Protein AF-A0A4S2M8K9-F1 (afdb_monomer_lite)

Foldseek 3Di:
DPVQPPPNVVVQQVLQQVLQQVLQVLQCVQPQKHWFDRDRGFKTKIAGPQAQVVLLQLQCPDDDVHVNDHWDFAVLPTITMDGRGSVCSPPPNSVSVSVSSNVSSVVCNVPRPHRCPDPVNDDDDPDDPDPRPPVPVVVPDDPVVVVVVPPDPVLQCVQPQKDWPDRPPAQKTKIDGPQAQQVLLQLQCPDPDRHVNDHWDFDVVPTITMHRHDVSCVPPCNVVSVSVRSNVSSVVCNVPRPHSDDDD

Secondary structure (DSSP, 8-state):
--SSHHHHHHHHHHHHHHHHHHHHHHHTTSTTEEE-S---SSEEEEEESSS-HHHHHHHHH-SSS------EEETTTTEEEEE--GGGGSTTHHHHHHHHHHHHHHHHHH-TT-S--STT-S-------S-TTSGGGGGGS-HHHHHHHT----GGGGSTTEEE-S---SSEEEEEESSS-HHHHHHHHH-TTTS-----EEEETTEEEEEE--GGG-STTHHHHHHHHHHHHHHHHHH-TTTT----

InterPro domains:
  IPR015422 Pyridoxal phosphate-dependent transferase, small domain [G3DSA:3.90.1150.10] (1-109)
  IPR015422 Pyridoxal phosphate-dependent transferase, small domain [G3DSA:3.90.1150.10] (138-238)
  IPR015424 Pyridoxal phosphate-dependent transferase [SSF53383] (1-111)
  IPR015424 Pyridoxal phosphate-dependent transferase [SSF53383] (154-240)
  IPR050477 Group II Amino Acid Decarboxylases [PTHR42735] (1-110)

Radius of gyration: 19.38 Å; chains: 1; bounding box: 54×54×50 Å

Structure (mmCIF, N/CA/C/O backbone):
data_AF-A0A4S2M8K9-F1
#
_entry.id   AF-A0A4S2M8K9-F1
#
loop_
_atom_site.group_PDB
_atom_site.id
_atom_site.type_symbol
_atom_site.label_atom_id
_atom_site.label_alt_id
_atom_site.label_comp_id
_atom_site.label_asym_id
_atom_site.label_entity_id
_atom_site.label_seq_id
_atom_site.pdbx_PDB_ins_code
_atom_site.Cartn_x
_atom_site.Cartn_y
_atom_site.Cartn_z
_atom_site.occupancy
_atom_site.B_iso_or_equiv
_atom_site.auth_seq_id
_atom_site.auth_comp_id
_atom_site.auth_asym_id
_atom_site.auth_atom_id
_atom_site.pdbx_PDB_model_num
ATOM 1 N N . MET A 1 1 ? 32.618 1.197 6.017 1.00 41.31 1 MET A N 1
ATOM 2 C CA . MET A 1 1 ? 32.047 1.264 7.380 1.00 41.31 1 MET A CA 1
ATOM 3 C C . MET A 1 1 ? 30.638 0.682 7.329 1.00 41.31 1 MET A C 1
ATOM 5 O O . MET A 1 1 ? 29.802 1.244 6.639 1.00 41.31 1 MET A O 1
ATOM 9 N N . MET A 1 2 ? 30.377 -0.469 7.959 1.00 49.12 2 MET A N 1
ATOM 10 C CA . MET A 1 2 ? 29.017 -1.028 8.056 1.00 49.12 2 MET A CA 1
ATOM 11 C C . MET A 1 2 ? 28.280 -0.282 9.178 1.00 49.12 2 MET A C 1
ATOM 13 O O . MET A 1 2 ? 28.381 -0.683 10.330 1.00 49.12 2 MET A O 1
ATOM 17 N N . TYR A 1 3 ? 27.609 0.828 8.855 1.00 63.06 3 TYR A N 1
ATOM 18 C CA . TYR A 1 3 ? 27.002 1.750 9.833 1.00 63.06 3 TYR A CA 1
ATOM 19 C C . TYR A 1 3 ? 26.040 1.064 10.827 1.00 63.06 3 TYR A C 1
ATOM 21 O O . TYR A 1 3 ? 26.044 1.401 12.004 1.00 63.06 3 TYR A O 1
ATOM 29 N N . PHE A 1 4 ? 25.273 0.058 10.388 1.00 68.56 4 PHE A N 1
ATOM 30 C CA . PHE A 1 4 ? 24.295 -0.636 11.242 1.00 68.56 4 PHE A CA 1
ATOM 31 C C . PHE A 1 4 ? 24.794 -1.955 11.859 1.00 68.56 4 PHE A C 1
ATOM 33 O O . PHE A 1 4 ? 24.447 -2.287 12.993 1.00 68.56 4 PHE A O 1
ATOM 40 N N . GLY A 1 5 ? 25.577 -2.744 11.114 1.00 80.06 5 GLY A N 1
ATOM 41 C CA . GLY A 1 5 ? 25.918 -4.120 11.497 1.00 80.06 5 GLY A CA 1
ATOM 42 C C . GLY A 1 5 ? 24.688 -5.029 11.695 1.00 80.06 5 GLY A C 1
ATOM 43 O O . GLY A 1 5 ? 23.540 -4.626 11.515 1.00 80.06 5 GLY A O 1
ATOM 44 N N . ARG A 1 6 ? 24.911 -6.294 12.079 1.00 80.31 6 ARG A N 1
ATOM 45 C CA . ARG A 1 6 ? 23.823 -7.273 12.299 1.00 80.31 6 ARG A CA 1
ATOM 46 C C . ARG A 1 6 ? 22.832 -6.821 13.376 1.00 80.31 6 ARG A C 1
ATOM 48 O O . ARG A 1 6 ? 21.627 -7.022 13.226 1.00 80.31 6 ARG A O 1
ATOM 55 N N . GLN A 1 7 ? 23.342 -6.225 14.453 1.00 80.50 7 GLN A N 1
ATOM 56 C CA . GLN A 1 7 ? 22.522 -5.776 15.575 1.00 80.50 7 GLN A CA 1
ATOM 57 C C . GLN A 1 7 ? 21.567 -4.653 15.151 1.00 80.50 7 GLN A C 1
ATOM 59 O O . GLN A 1 7 ? 20.367 -4.774 15.381 1.00 80.50 7 GLN A O 1
ATOM 64 N N . GLY A 1 8 ? 22.057 -3.636 14.429 1.00 75.31 8 GLY A N 1
ATOM 65 C CA . GLY A 1 8 ? 21.222 -2.534 13.946 1.00 75.31 8 GLY A CA 1
ATOM 66 C C . GLY A 1 8 ? 20.084 -2.997 13.032 1.00 75.31 8 GLY A C 1
ATOM 67 O O . GLY A 1 8 ? 18.943 -2.576 13.219 1.00 75.31 8 GLY A O 1
ATOM 68 N N . TYR A 1 9 ? 20.353 -3.930 12.111 1.00 78.19 9 TYR A N 1
ATOM 69 C CA . TYR A 1 9 ? 19.300 -4.521 11.274 1.00 78.19 9 TYR A CA 1
ATOM 70 C C . TYR A 1 9 ? 18.284 -5.333 12.083 1.00 78.19 9 TYR A C 1
ATOM 72 O O . TYR A 1 9 ? 17.083 -5.253 11.825 1.00 78.19 9 TYR A O 1
ATOM 80 N N . THR A 1 10 ? 18.746 -6.090 13.082 1.00 83.12 10 THR A N 1
ATOM 81 C CA . THR A 1 10 ? 17.865 -6.888 13.951 1.00 83.12 10 THR A CA 1
ATOM 82 C C . THR A 1 10 ? 16.944 -5.987 14.775 1.00 83.12 10 THR A C 1
ATOM 84 O O . THR A 1 10 ? 15.749 -6.257 14.890 1.00 83.12 10 THR A O 1
ATOM 87 N N . ASP A 1 11 ? 17.474 -4.888 15.312 1.00 85.81 11 ASP A N 1
ATOM 88 C CA . ASP A 1 11 ? 16.703 -3.951 16.126 1.00 85.81 11 ASP A CA 1
ATOM 89 C C . ASP A 1 11 ? 15.712 -3.139 15.291 1.00 85.81 11 ASP A C 1
ATOM 91 O O . ASP A 1 11 ? 14.564 -2.988 15.709 1.00 85.81 11 ASP A O 1
ATOM 95 N N . SER A 1 12 ? 16.104 -2.693 14.093 1.00 82.50 12 SER A N 1
ATOM 96 C CA . SER A 1 12 ? 15.180 -2.042 13.154 1.00 82.50 12 SER A CA 1
ATOM 97 C C . SER A 1 12 ? 14.060 -2.987 12.722 1.00 82.50 12 SER A C 1
ATOM 99 O O . SER A 1 12 ? 12.886 -2.639 12.834 1.00 82.50 12 SER A O 1
ATOM 101 N N . THR A 1 13 ? 14.390 -4.232 12.361 1.00 83.44 13 THR A N 1
ATOM 102 C CA . THR A 1 13 ? 13.381 -5.250 12.021 1.00 83.44 13 THR A CA 1
ATOM 103 C C . THR A 1 13 ? 12.403 -5.461 13.175 1.00 83.44 13 THR A C 1
ATOM 105 O O . THR A 1 13 ? 11.192 -5.483 12.967 1.00 83.44 13 THR A O 1
ATOM 108 N N . ARG A 1 14 ? 12.901 -5.554 14.417 1.00 91.00 14 ARG A N 1
ATOM 109 C CA . ARG A 1 14 ? 12.047 -5.712 15.601 1.00 91.00 14 ARG A CA 1
ATOM 110 C C . ARG A 1 14 ? 11.103 -4.522 15.791 1.00 91.00 14 ARG A C 1
ATOM 112 O O . ARG A 1 14 ? 9.948 -4.744 16.145 1.00 91.00 14 ARG A O 1
ATOM 119 N N . ARG A 1 15 ? 11.570 -3.286 15.581 1.00 91.25 15 ARG A N 1
ATOM 120 C CA . ARG A 1 15 ? 10.712 -2.091 15.649 1.00 91.25 15 ARG A CA 1
ATOM 121 C C . ARG A 1 15 ? 9.630 -2.131 14.576 1.00 91.25 15 ARG A C 1
ATOM 123 O O . ARG A 1 15 ? 8.457 -2.012 14.907 1.00 91.25 15 ARG A O 1
ATOM 130 N N . ILE A 1 16 ? 10.013 -2.390 13.328 1.00 89.88 16 ILE A N 1
ATOM 131 C CA . ILE A 1 16 ? 9.094 -2.442 12.186 1.00 89.88 16 ILE A CA 1
ATOM 132 C C . ILE A 1 16 ? 7.998 -3.491 12.399 1.00 89.88 16 ILE A C 1
ATOM 134 O O . ILE A 1 16 ? 6.819 -3.177 12.246 1.00 89.88 16 ILE A O 1
ATOM 138 N N . VAL A 1 17 ? 8.358 -4.713 12.807 1.00 92.88 17 VAL A N 1
ATOM 139 C CA . VAL A 1 17 ? 7.377 -5.787 13.046 1.00 92.88 17 VAL A CA 1
ATOM 140 C C . VAL A 1 17 ? 6.429 -5.423 14.191 1.00 92.88 17 VAL A C 1
ATOM 142 O O . VAL A 1 17 ? 5.218 -5.579 14.054 1.00 92.88 17 VAL A O 1
ATOM 145 N N . LYS A 1 18 ? 6.941 -4.866 15.299 1.00 95.88 18 LYS A N 1
ATOM 146 C CA . LYS A 1 18 ? 6.096 -4.413 16.419 1.00 95.88 18 LYS A CA 1
ATOM 147 C C . LYS A 1 18 ? 5.118 -3.317 15.996 1.00 95.88 18 LYS A C 1
ATOM 149 O O . LYS A 1 18 ? 3.935 -3.405 16.313 1.00 95.88 18 LYS A O 1
ATOM 154 N N . THR A 1 19 ? 5.592 -2.310 15.264 1.00 94.88 19 THR A N 1
ATOM 155 C CA . THR A 1 19 ? 4.743 -1.230 14.746 1.00 94.88 19 THR A CA 1
ATOM 156 C C . THR A 1 19 ? 3.703 -1.763 13.758 1.00 94.88 19 THR A C 1
ATOM 158 O O . THR A 1 19 ? 2.551 -1.349 13.810 1.00 94.88 19 THR A O 1
ATOM 161 N N . THR A 1 20 ? 4.064 -2.731 12.914 1.00 94.12 20 THR A N 1
ATOM 162 C CA . THR A 1 20 ? 3.132 -3.395 11.985 1.00 94.12 20 THR A CA 1
ATOM 163 C C . THR A 1 20 ? 2.014 -4.112 12.737 1.00 94.12 20 THR A C 1
ATOM 165 O O . THR A 1 20 ? 0.843 -3.926 12.414 1.00 94.12 20 THR A O 1
ATOM 168 N N . GLN A 1 21 ? 2.356 -4.881 13.775 1.00 96.31 21 GLN A N 1
ATOM 169 C CA . GLN A 1 21 ? 1.377 -5.585 14.607 1.00 96.31 21 GLN A CA 1
ATOM 170 C C . GLN A 1 21 ? 0.445 -4.620 15.347 1.00 96.31 21 GLN A C 1
ATOM 172 O O . GLN A 1 21 ? -0.757 -4.868 15.402 1.00 96.31 21 GLN A O 1
ATOM 177 N N . PHE A 1 22 ? 0.983 -3.513 15.869 1.00 97.69 22 PHE A N 1
ATOM 178 C CA . PHE A 1 22 ? 0.192 -2.446 16.484 1.00 97.69 22 PHE A CA 1
ATOM 179 C C . PHE A 1 22 ? -0.779 -1.808 15.482 1.00 97.69 22 PHE A C 1
ATOM 181 O O . PHE A 1 22 ? -1.975 -1.742 15.738 1.00 97.69 22 PHE A O 1
ATOM 188 N N . ILE A 1 23 ? -0.300 -1.400 14.304 1.00 97.69 23 ILE A N 1
ATOM 189 C CA . ILE A 1 23 ? -1.163 -0.797 13.279 1.00 97.69 23 ILE A CA 1
ATOM 190 C C . ILE A 1 23 ? -2.262 -1.782 12.863 1.00 97.69 23 ILE A C 1
ATOM 192 O O . ILE A 1 23 ? -3.431 -1.414 12.798 1.00 97.69 23 ILE A O 1
ATOM 196 N N . ALA A 1 24 ? -1.917 -3.050 12.631 1.00 96.81 24 ALA A N 1
ATOM 197 C CA . ALA A 1 24 ? -2.888 -4.069 12.254 1.00 96.81 24 ALA 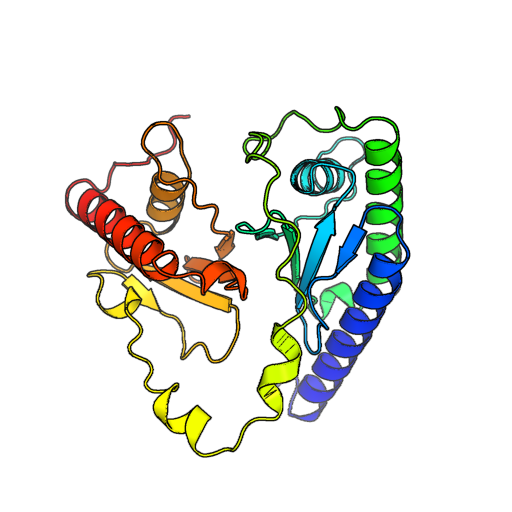A CA 1
ATOM 198 C C . ALA A 1 24 ? -3.930 -4.343 13.353 1.00 96.81 24 ALA A C 1
ATOM 200 O O . ALA A 1 24 ? -5.090 -4.604 13.036 1.00 96.81 24 ALA A O 1
ATOM 201 N N . SER A 1 25 ? -3.551 -4.312 14.635 1.00 97.81 25 SER A N 1
ATOM 202 C CA . SER A 1 25 ? -4.496 -4.522 15.737 1.00 97.81 25 SER A CA 1
ATOM 203 C C . SER A 1 25 ? -5.422 -3.324 15.940 1.00 97.81 25 SER A C 1
ATOM 205 O O . SER A 1 25 ? -6.614 -3.530 16.156 1.00 97.81 25 SER A O 1
ATOM 207 N N . GLU A 1 26 ? -4.916 -2.096 15.823 1.00 98.31 26 GLU A N 1
ATOM 208 C CA . GLU A 1 26 ? -5.725 -0.884 15.963 1.00 98.31 26 GLU A CA 1
ATOM 209 C C . GLU A 1 26 ? -6.648 -0.654 14.760 1.00 98.31 26 GLU A C 1
ATOM 211 O O . GLU A 1 26 ? -7.816 -0.329 14.953 1.00 98.31 26 GLU A O 1
ATOM 216 N N . LEU A 1 27 ? -6.191 -0.907 13.525 1.00 98.06 27 LEU A N 1
ATOM 217 C CA . LEU A 1 27 ? -7.046 -0.811 12.331 1.00 98.06 27 LEU A CA 1
ATOM 218 C C . LEU A 1 27 ? -8.270 -1.730 12.427 1.00 98.06 27 LEU A C 1
ATOM 220 O O . LEU A 1 27 ? -9.364 -1.327 12.048 1.00 98.06 27 LEU A O 1
ATOM 224 N N . ARG A 1 28 ? -8.112 -2.940 12.984 1.00 97.56 28 ARG A N 1
ATOM 225 C CA . ARG A 1 28 ? -9.224 -3.887 13.201 1.00 97.56 28 ARG A CA 1
ATOM 226 C C . ARG A 1 28 ? -10.278 -3.375 14.191 1.00 97.56 28 ARG A C 1
ATOM 228 O O . ARG A 1 28 ? -11.368 -3.936 14.237 1.00 97.56 28 ARG A O 1
ATOM 235 N N . LYS A 1 29 ? -9.970 -2.353 14.997 1.00 97.88 29 L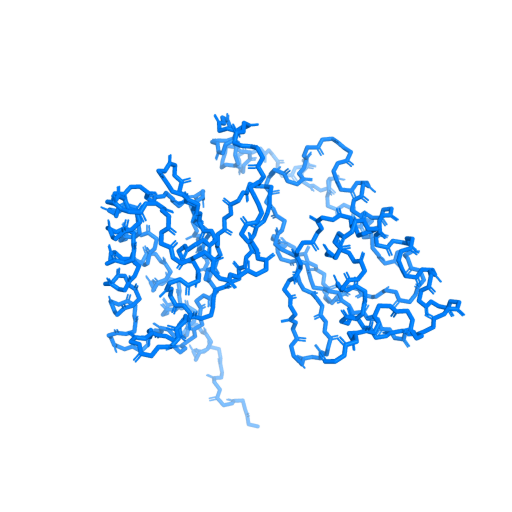YS A N 1
ATOM 236 C CA . LYS A 1 29 ? -10.919 -1.740 15.940 1.00 97.88 29 LYS A CA 1
ATOM 237 C C . LYS A 1 29 ? -11.727 -0.604 15.311 1.00 97.88 29 LYS A C 1
ATOM 239 O O . LYS A 1 29 ? -12.706 -0.172 15.915 1.00 97.88 29 LYS A O 1
ATOM 244 N N . ILE A 1 30 ? -11.329 -0.107 14.138 1.00 97.19 30 ILE A N 1
ATOM 245 C CA . ILE A 1 30 ? -12.003 1.009 13.470 1.00 97.19 30 ILE A CA 1
ATOM 246 C C . ILE A 1 30 ? -13.251 0.476 12.746 1.00 97.19 30 ILE A C 1
ATOM 248 O O . ILE A 1 30 ? -13.124 -0.391 11.878 1.00 97.19 30 ILE A O 1
ATOM 252 N N . PRO A 1 31 ? -14.463 0.975 13.059 1.00 94.00 31 PRO A N 1
ATOM 253 C CA . PRO A 1 31 ? -15.683 0.525 12.395 1.00 94.00 31 PRO A CA 1
ATOM 254 C C . PRO A 1 31 ? -15.625 0.728 10.878 1.00 94.00 31 PRO A C 1
ATOM 256 O O . PRO A 1 31 ? -15.311 1.814 10.400 1.00 94.00 31 PRO A O 1
ATOM 259 N N . GLY A 1 32 ? -15.979 -0.309 10.119 1.00 90.38 32 GLY A N 1
ATOM 260 C CA . GLY A 1 32 ? -15.965 -0.268 8.655 1.00 90.38 32 GLY A CA 1
ATOM 261 C C . GLY A 1 32 ? -14.598 -0.502 8.018 1.00 90.38 32 GLY A C 1
ATOM 262 O O . GLY A 1 32 ? -14.499 -0.409 6.799 1.00 90.38 32 GLY A O 1
ATOM 263 N N . ILE A 1 33 ? -13.552 -0.797 8.797 1.00 96.00 33 ILE A N 1
ATOM 264 C CA . ILE A 1 33 ? -12.241 -1.208 8.286 1.00 96.00 33 ILE A CA 1
ATOM 265 C C . ILE A 1 33 ? -11.965 -2.650 8.693 1.00 96.00 33 ILE A C 1
ATOM 267 O O . ILE A 1 33 ? -12.191 -3.057 9.831 1.00 96.00 33 ILE A O 1
ATOM 271 N N . PHE A 1 34 ? -11.407 -3.419 7.764 1.00 94.81 34 PHE A N 1
ATOM 272 C CA . PHE A 1 34 ? -10.878 -4.743 8.048 1.00 94.81 34 PHE A CA 1
ATOM 273 C C . PHE A 1 34 ? -9.470 -4.899 7.473 1.00 94.81 34 PHE A C 1
ATOM 275 O O . PHE A 1 34 ? -9.127 -4.340 6.432 1.00 94.81 34 PHE A O 1
ATOM 282 N N . VAL A 1 35 ? -8.639 -5.678 8.162 1.00 94.19 35 VAL A N 1
ATOM 283 C CA . VAL A 1 35 ? -7.274 -6.001 7.729 1.00 94.19 35 VAL A CA 1
ATOM 284 C C . VAL A 1 35 ? -7.293 -7.329 6.978 1.00 94.19 35 VAL A C 1
ATOM 286 O O . VAL A 1 35 ? -7.891 -8.298 7.446 1.00 94.19 35 VAL A O 1
ATOM 289 N N . TYR A 1 36 ? -6.628 -7.384 5.825 1.00 87.06 36 TYR A N 1
ATOM 290 C CA . TYR A 1 36 ? -6.485 -8.612 5.048 1.00 87.06 36 TYR A CA 1
ATOM 291 C C . TYR A 1 36 ? -5.429 -9.528 5.675 1.00 87.06 36 TYR A C 1
ATOM 293 O O . TYR A 1 36 ? -4.276 -9.136 5.856 1.00 87.06 36 TYR A O 1
ATOM 301 N N . GLY A 1 37 ? -5.823 -10.772 5.956 1.00 86.94 37 GLY A N 1
ATOM 302 C CA . GLY A 1 37 ? -4.936 -11.797 6.504 1.00 86.94 37 GLY A CA 1
ATOM 303 C C . GLY A 1 37 ? -4.363 -11.441 7.880 1.00 86.94 37 GLY A C 1
ATOM 304 O O . GLY A 1 37 ? -4.990 -10.743 8.687 1.00 86.94 37 GLY A O 1
ATOM 305 N N . ASP A 1 38 ? -3.157 -11.948 8.147 1.00 86.38 38 ASP A N 1
ATOM 306 C CA . ASP A 1 38 ? -2.422 -11.675 9.379 1.00 86.38 38 ASP A CA 1
ATOM 307 C C . ASP A 1 38 ? -0.999 -11.160 9.085 1.00 86.38 38 ASP A C 1
ATOM 309 O O . ASP A 1 38 ? -0.089 -11.961 8.842 1.00 86.38 38 ASP A O 1
ATOM 313 N N . PRO A 1 39 ? -0.786 -9.830 9.042 1.00 85.88 39 PRO A N 1
ATOM 314 C CA . PRO A 1 39 ? 0.477 -9.241 8.602 1.00 85.88 39 PRO A CA 1
ATOM 315 C C . PRO A 1 39 ? 1.615 -9.521 9.598 1.00 85.88 39 PRO A C 1
ATOM 317 O O . PRO A 1 39 ? 1.696 -8.913 10.661 1.00 85.88 39 PRO A O 1
ATOM 320 N N . GLN A 1 40 ? 2.526 -10.429 9.225 1.00 83.38 40 GLN A N 1
ATOM 321 C CA . GLN A 1 40 ? 3.642 -10.871 10.082 1.00 83.38 40 GLN A CA 1
ATOM 322 C C . GLN A 1 40 ? 4.905 -10.000 9.993 1.00 83.38 40 GLN A C 1
ATOM 324 O O . GLN A 1 40 ? 5.810 -10.146 10.813 1.00 83.38 40 GLN A O 1
ATOM 329 N N . VAL A 1 41 ? 5.017 -9.157 8.961 1.00 87.12 41 VAL A N 1
ATOM 330 C CA . VAL A 1 41 ? 6.274 -8.478 8.598 1.00 87.12 41 VAL A CA 1
ATOM 331 C C . VAL A 1 41 ? 6.132 -6.957 8.610 1.00 87.12 41 VAL A C 1
ATOM 333 O O . VAL A 1 41 ? 5.961 -6.393 9.681 1.00 87.12 41 VAL A O 1
ATOM 336 N N . CYS A 1 42 ? 6.246 -6.287 7.463 1.00 84.69 42 CYS A N 1
ATOM 337 C CA . CYS A 1 42 ? 6.249 -4.830 7.347 1.00 84.69 42 CYS A CA 1
ATOM 338 C C . CYS A 1 42 ? 5.092 -4.264 6.514 1.00 84.69 42 CYS A C 1
ATOM 340 O O . CYS A 1 42 ? 5.009 -3.056 6.358 1.00 84.69 42 CYS A O 1
ATOM 342 N N . VAL A 1 43 ? 4.207 -5.086 5.948 1.00 89.06 43 VAL A N 1
ATOM 343 C CA . VAL A 1 43 ? 3.117 -4.603 5.084 1.00 89.06 43 VAL A CA 1
ATOM 344 C C . VAL A 1 43 ? 1.777 -4.924 5.724 1.00 89.06 43 VAL A C 1
ATOM 346 O O . VAL A 1 43 ? 1.503 -6.085 6.022 1.00 89.06 43 VAL A O 1
ATOM 349 N N . VAL A 1 44 ? 0.939 -3.902 5.901 1.00 92.19 44 VAL A N 1
ATOM 350 C CA . VAL A 1 44 ? -0.450 -4.045 6.357 1.00 92.19 44 VAL A CA 1
ATOM 351 C C . VAL A 1 44 ? -1.372 -3.654 5.213 1.00 92.19 44 VAL A C 1
ATOM 353 O O . VAL A 1 44 ? -1.389 -2.491 4.813 1.00 92.19 44 VAL A O 1
ATOM 356 N N . ALA A 1 45 ? -2.129 -4.620 4.691 1.00 91.94 45 ALA A N 1
ATOM 357 C CA . ALA A 1 45 ? -3.183 -4.380 3.711 1.00 91.94 45 ALA A CA 1
ATOM 358 C C . ALA A 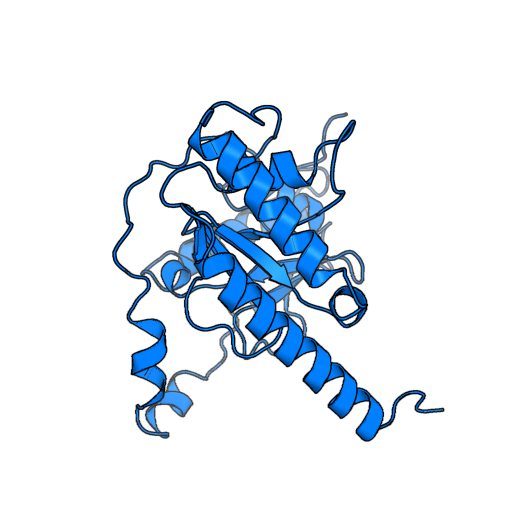1 45 ? -4.547 -4.345 4.408 1.00 91.94 45 ALA A C 1
ATOM 360 O O . ALA A 1 45 ? -4.848 -5.212 5.230 1.00 91.94 45 ALA A O 1
ATOM 361 N N . PHE A 1 46 ? -5.382 -3.366 4.080 1.00 95.00 46 PHE A N 1
ATOM 362 C CA . PHE A 1 46 ? -6.698 -3.186 4.689 1.00 95.00 46 PHE A CA 1
ATOM 363 C C . PHE A 1 46 ? -7.718 -2.659 3.676 1.00 95.00 46 PHE A C 1
ATOM 365 O O . PHE A 1 46 ? -7.364 -2.041 2.671 1.00 95.00 46 PHE A O 1
ATOM 372 N N . GLY A 1 47 ? -8.987 -2.964 3.918 1.00 93.75 47 GLY A N 1
ATOM 373 C CA . GLY A 1 47 ? -10.123 -2.594 3.080 1.00 93.75 47 GLY A CA 1
ATOM 374 C C . GLY A 1 47 ? -11.288 -2.081 3.917 1.00 93.75 47 GLY A C 1
ATOM 375 O O . GLY A 1 47 ? -11.185 -1.980 5.141 1.00 93.75 47 GLY A O 1
ATOM 376 N N . SER A 1 48 ? -12.393 -1.763 3.244 1.00 94.06 48 SER A N 1
ATOM 377 C CA . SER A 1 48 ? -13.644 -1.358 3.882 1.00 94.06 48 SER A CA 1
ATOM 378 C C . SER A 1 48 ? -14.824 -2.129 3.305 1.00 94.06 48 SER A C 1
ATOM 380 O O . SER A 1 48 ? -14.855 -2.452 2.118 1.00 94.06 48 SER A O 1
ATOM 382 N N . ASP A 1 49 ? -15.779 -2.452 4.170 1.00 91.50 49 ASP A N 1
ATOM 383 C CA . ASP A 1 49 ? -17.073 -3.045 3.838 1.00 91.50 49 ASP A CA 1
ATOM 384 C C . ASP A 1 49 ? -18.225 -2.025 3.896 1.00 91.50 49 ASP A C 1
ATOM 386 O O . ASP A 1 49 ? -19.356 -2.359 3.541 1.00 91.50 49 ASP A O 1
ATOM 390 N N . ARG A 1 50 ? -17.943 -0.784 4.319 1.00 89.81 50 ARG A N 1
ATOM 391 C CA . ARG A 1 50 ? -18.937 0.284 4.518 1.00 89.81 50 ARG A CA 1
ATOM 392 C C . ARG A 1 50 ? -18.796 1.456 3.554 1.00 89.81 50 ARG A C 1
ATOM 394 O O . ARG A 1 50 ? -19.799 2.095 3.256 1.00 89.81 50 ARG A O 1
ATOM 401 N N . PHE A 1 51 ? -17.590 1.742 3.078 1.00 90.38 51 PHE A N 1
ATOM 402 C CA . PHE A 1 51 ? -17.307 2.858 2.177 1.00 90.38 51 PHE A CA 1
ATOM 403 C C . PHE A 1 51 ? -16.279 2.460 1.112 1.00 90.38 51 PHE A C 1
ATOM 405 O O . PHE A 1 51 ? -15.649 1.405 1.182 1.00 90.38 51 PHE A O 1
ATOM 412 N N . ASP A 1 52 ? -16.105 3.313 0.104 1.00 89.94 52 ASP A N 1
ATOM 413 C CA . ASP A 1 52 ? -15.057 3.132 -0.897 1.00 89.94 52 ASP A CA 1
ATOM 414 C C . ASP A 1 52 ? -13.683 3.443 -0.287 1.00 89.94 52 ASP A C 1
ATOM 416 O O . ASP A 1 52 ? -13.391 4.572 0.117 1.00 89.94 52 ASP A O 1
ATOM 420 N N . ILE A 1 53 ? -12.823 2.427 -0.222 1.00 91.88 53 ILE A N 1
ATOM 421 C CA . ILE A 1 53 ? -11.498 2.538 0.384 1.00 91.88 53 ILE A CA 1
ATOM 422 C C . ILE A 1 53 ? -10.593 3.543 -0.350 1.00 91.88 53 ILE A C 1
ATOM 424 O O . ILE A 1 53 ? -9.697 4.117 0.266 1.00 91.88 53 ILE A O 1
ATOM 428 N N . TYR A 1 54 ? -10.824 3.828 -1.632 1.00 88.81 54 TYR A N 1
ATOM 429 C CA . TYR A 1 54 ? -10.027 4.825 -2.351 1.00 88.81 54 TYR A CA 1
ATOM 430 C C . TYR A 1 54 ? -10.372 6.255 -1.930 1.00 88.81 54 TYR A C 1
ATOM 432 O O . TYR A 1 54 ? -9.491 7.115 -1.909 1.00 88.81 54 TYR A O 1
ATOM 440 N N . ARG A 1 55 ? -11.607 6.497 -1.477 1.00 89.06 55 ARG A N 1
ATOM 441 C CA . ARG A 1 55 ? -11.992 7.776 -0.859 1.00 89.06 55 ARG A CA 1
ATOM 442 C C . ARG A 1 55 ? -11.299 7.984 0.480 1.00 89.06 55 ARG A C 1
ATOM 444 O O . ARG A 1 55 ? -10.911 9.103 0.799 1.00 89.06 55 ARG A O 1
ATOM 451 N N . LEU A 1 56 ? -11.068 6.904 1.233 1.00 90.69 56 LEU A N 1
ATOM 452 C CA . LEU A 1 56 ? -10.255 6.962 2.451 1.00 90.69 56 LEU A CA 1
ATOM 453 C C . LEU A 1 56 ? -8.823 7.399 2.124 1.00 90.69 56 LEU A C 1
ATOM 455 O O . LEU A 1 56 ? -8.294 8.285 2.789 1.00 90.69 56 LEU A O 1
ATOM 459 N N . ALA A 1 57 ? -8.206 6.824 1.085 1.00 88.44 57 ALA A N 1
ATOM 460 C CA . ALA A 1 57 ? -6.879 7.255 0.635 1.00 88.44 57 ALA A CA 1
ATOM 461 C C . ALA A 1 57 ? -6.869 8.737 0.252 1.00 88.44 57 ALA A C 1
ATOM 463 O O . ALA A 1 57 ? -5.960 9.470 0.633 1.00 88.44 57 ALA A O 1
ATOM 464 N N . GLN A 1 58 ? -7.912 9.183 -0.445 1.00 84.62 58 GLN A N 1
ATOM 465 C CA . GLN A 1 58 ? -8.047 10.565 -0.859 1.00 84.62 58 GLN A CA 1
ATOM 466 C C . GLN A 1 58 ? -8.170 11.520 0.336 1.00 84.62 58 GLN A C 1
ATOM 468 O O . GLN A 1 58 ? -7.373 12.452 0.427 1.00 84.62 58 GLN A O 1
ATOM 473 N N . GLY A 1 59 ? -9.057 11.246 1.297 1.00 86.88 59 GLY A N 1
ATOM 474 C CA . GLY A 1 59 ? -9.206 12.063 2.509 1.00 86.88 59 GLY A CA 1
ATOM 475 C C . GLY A 1 59 ? -7.974 12.063 3.419 1.00 86.88 59 GLY A C 1
ATOM 476 O O . GLY A 1 59 ? -7.723 13.021 4.148 1.00 86.88 59 GLY A O 1
ATOM 477 N N . LEU A 1 60 ? -7.148 11.018 3.342 1.00 87.12 60 LEU A N 1
ATOM 478 C CA . LEU A 1 60 ? -5.843 10.970 4.000 1.00 87.12 60 LEU A CA 1
ATOM 479 C C . LEU A 1 60 ? -4.758 11.786 3.259 1.00 87.12 60 LEU A C 1
ATOM 481 O O . LEU A 1 60 ? -3.789 12.219 3.896 1.00 87.12 60 LEU A O 1
ATOM 485 N N . SER A 1 61 ? -4.939 12.024 1.954 1.00 81.31 61 SER A N 1
ATOM 486 C CA . SER A 1 61 ? -3.976 12.687 1.060 1.00 81.31 61 SER A CA 1
ATOM 487 C C . SER A 1 61 ? -4.247 14.180 0.780 1.00 81.31 61 SER A C 1
ATOM 489 O O . SER A 1 61 ? -3.287 14.945 0.689 1.00 81.31 61 SER A O 1
ATOM 491 N N . GLU A 1 62 ? -5.509 14.618 0.642 1.00 66.12 62 GLU A N 1
ATOM 492 C CA . GLU A 1 62 ? -5.874 15.972 0.178 1.00 66.12 62 GLU A CA 1
ATOM 493 C C . GLU A 1 62 ? -5.546 17.074 1.201 1.00 66.12 62 GLU A C 1
ATOM 495 O O . GLU A 1 62 ? -5.933 16.996 2.365 1.00 66.12 62 GLU A O 1
ATOM 500 N N . LEU A 1 63 ? -4.892 18.157 0.759 1.00 53.00 63 LEU A N 1
ATOM 501 C CA . LEU A 1 63 ? -4.669 19.391 1.536 1.00 53.00 63 LEU A CA 1
ATOM 502 C C . LEU A 1 63 ? -5.738 20.435 1.155 1.00 53.00 63 LEU A C 1
ATOM 504 O O . LEU A 1 63 ? -5.957 20.628 -0.041 1.00 53.00 63 LEU A O 1
ATOM 508 N N . PRO A 1 64 ? -6.423 21.091 2.128 1.00 45.12 64 PRO A N 1
ATOM 509 C CA . PRO A 1 64 ? -5.825 22.089 3.036 1.00 45.12 64 PRO A CA 1
ATOM 510 C C . PRO A 1 64 ? -6.030 21.858 4.553 1.00 45.12 64 PRO A C 1
ATOM 512 O O . PRO A 1 64 ? -5.593 22.692 5.337 1.00 45.12 64 PRO A O 1
ATOM 515 N N . ASN A 1 65 ? -6.614 20.729 4.979 1.00 52.06 65 ASN A N 1
ATOM 516 C CA . ASN A 1 65 ? -6.609 20.250 6.382 1.00 52.06 65 ASN A CA 1
ATOM 517 C C . ASN A 1 65 ? -5.977 18.835 6.504 1.00 52.06 65 ASN A C 1
ATOM 519 O O . ASN A 1 65 ? -6.168 18.130 7.494 1.00 52.06 65 ASN A O 1
ATOM 523 N N . GLY A 1 66 ? -5.261 18.416 5.451 1.00 53.75 66 GLY A N 1
ATOM 524 C CA . GLY A 1 66 ? -4.805 17.056 5.163 1.00 53.75 66 GLY A CA 1
ATOM 525 C C . GLY A 1 66 ? -3.627 16.561 5.985 1.00 53.75 66 GLY A C 1
ATOM 526 O O . GLY A 1 66 ? -2.695 17.295 6.308 1.00 53.75 66 GLY A O 1
ATOM 527 N N . ARG A 1 67 ? -3.659 15.265 6.285 1.00 66.56 67 ARG A N 1
ATOM 528 C CA . ARG A 1 67 ? -2.705 14.581 7.171 1.00 66.56 67 ARG A CA 1
ATOM 529 C C . ARG A 1 67 ? -1.442 14.083 6.468 1.00 66.56 67 ARG A C 1
ATOM 531 O O . ARG A 1 67 ? -0.528 13.597 7.128 1.00 66.56 67 ARG A O 1
ATOM 538 N N . GLY A 1 68 ? -1.375 14.254 5.146 1.00 74.19 68 GLY A N 1
ATOM 539 C CA . GLY A 1 68 ? -0.171 14.034 4.344 1.00 74.19 68 GLY A CA 1
ATOM 540 C C . GLY A 1 68 ? 0.203 12.565 4.162 1.00 74.19 68 GLY A C 1
ATOM 541 O O . GLY A 1 68 ? 1.371 12.260 3.920 1.00 74.19 68 GLY A O 1
ATOM 542 N N . TRP A 1 69 ? -0.758 11.647 4.292 1.00 82.44 69 TRP A N 1
ATOM 543 C CA . TRP A 1 69 ? -0.499 10.222 4.119 1.00 82.44 69 TRP A CA 1
ATOM 544 C C . TRP A 1 69 ? -0.624 9.835 2.647 1.00 82.44 69 TRP A C 1
ATOM 546 O O . TRP A 1 69 ? -1.662 10.033 2.021 1.00 82.44 69 TRP A O 1
ATOM 556 N N . CYS A 1 70 ? 0.435 9.230 2.114 1.00 82.19 70 CYS A N 1
ATOM 557 C CA . CYS A 1 70 ? 0.434 8.611 0.795 1.00 82.19 70 CYS A CA 1
ATOM 558 C C . CYS A 1 70 ? 0.419 7.091 0.976 1.00 82.19 70 CYS A C 1
ATOM 560 O O . CYS A 1 70 ? 1.406 6.500 1.420 1.00 82.19 70 CYS A O 1
ATOM 562 N N . LEU A 1 71 ? -0.728 6.475 0.694 1.00 85.62 71 LEU A N 1
ATOM 563 C CA . LEU A 1 71 ? -0.922 5.031 0.788 1.00 85.62 71 LEU A CA 1
ATOM 564 C C . LEU A 1 71 ? -0.925 4.409 -0.602 1.00 85.62 71 LEU A C 1
ATOM 566 O O . LEU A 1 71 ? -1.354 5.027 -1.573 1.00 85.62 71 LEU A O 1
ATOM 570 N N . ASN A 1 72 ? -0.486 3.158 -0.679 1.00 83.44 72 ASN A N 1
ATOM 571 C CA . ASN A 1 72 ? -0.482 2.430 -1.938 1.00 83.44 72 ASN A CA 1
ATOM 572 C C . ASN A 1 72 ? -1.861 1.827 -2.189 1.00 83.44 72 ASN A C 1
ATOM 574 O O . ASN A 1 72 ? -2.386 1.092 -1.343 1.00 83.44 72 ASN A O 1
ATOM 578 N N . ALA A 1 73 ? -2.420 2.112 -3.361 1.00 82.50 73 ALA A N 1
ATOM 579 C CA . ALA A 1 73 ? -3.675 1.527 -3.795 1.00 82.50 73 ALA A CA 1
ATOM 580 C C . ALA A 1 73 ? -3.461 0.072 -4.219 1.00 82.50 73 ALA A C 1
ATOM 582 O O . ALA A 1 73 ? -2.502 -0.279 -4.909 1.00 82.50 73 ALA A O 1
ATOM 583 N N . LEU A 1 74 ? -4.370 -0.787 -3.778 1.00 80.31 74 LEU A N 1
ATOM 584 C CA . LEU A 1 74 ? -4.465 -2.179 -4.184 1.00 80.31 74 LEU A CA 1
ATOM 585 C C . LEU A 1 74 ? -5.781 -2.405 -4.912 1.00 80.31 74 LEU A C 1
ATOM 587 O O . LEU A 1 74 ? -6.748 -1.671 -4.726 1.00 80.31 74 LEU A O 1
ATOM 591 N N . GLN A 1 75 ? -5.816 -3.453 -5.719 1.00 78.00 75 GLN A N 1
ATOM 592 C CA . GLN A 1 75 ? -6.965 -3.829 -6.529 1.00 78.00 75 GLN A CA 1
ATOM 593 C C . GLN A 1 75 ? -7.145 -5.341 -6.499 1.00 78.00 75 GLN A C 1
ATOM 595 O O . GLN A 1 75 ? -6.194 -6.086 -6.257 1.00 78.00 75 GLN A O 1
ATOM 600 N N . PHE A 1 76 ? -8.380 -5.780 -6.754 1.00 74.31 76 PHE A N 1
ATOM 601 C CA . PHE A 1 76 ? -8.769 -7.192 -6.746 1.00 74.31 76 PHE A CA 1
ATOM 602 C C . PHE A 1 76 ? -8.354 -7.903 -5.450 1.00 74.31 76 PHE A C 1
ATOM 604 O O . PHE A 1 76 ? -7.541 -8.827 -5.488 1.00 74.31 76 PHE A O 1
ATOM 611 N N . PRO A 1 77 ? -8.876 -7.482 -4.289 1.00 82.75 77 PRO A N 1
ATOM 612 C CA . PRO A 1 77 ? -10.033 -6.609 -4.061 1.00 82.75 77 PRO A CA 1
ATOM 613 C C . PRO A 1 77 ? -9.625 -5.134 -3.873 1.00 82.75 77 PRO A C 1
ATOM 615 O O . PRO A 1 77 ? -8.440 -4.862 -3.675 1.00 82.75 77 PRO A O 1
ATOM 618 N N . PRO A 1 78 ? -10.573 -4.177 -3.903 1.00 82.88 78 PRO A N 1
ATOM 619 C CA . PRO A 1 78 ? -10.286 -2.805 -3.497 1.00 82.88 78 PRO A CA 1
ATOM 620 C C . PRO A 1 78 ? -9.688 -2.774 -2.090 1.00 82.88 78 PRO A C 1
ATOM 622 O O . PRO A 1 78 ? -10.278 -3.291 -1.134 1.00 82.88 78 PRO A O 1
ATOM 625 N N . ALA A 1 79 ? -8.487 -2.218 -1.973 1.00 88.06 79 ALA A N 1
ATOM 626 C CA . ALA A 1 79 ? -7.759 -2.151 -0.715 1.00 88.06 79 ALA A CA 1
ATOM 627 C C . ALA A 1 79 ? -6.695 -1.049 -0.754 1.00 88.06 79 ALA A C 1
ATOM 629 O O . ALA A 1 79 ? -6.363 -0.507 -1.808 1.00 88.06 79 ALA A O 1
ATOM 630 N N . LEU A 1 80 ? -6.125 -0.761 0.409 1.00 90.31 80 LEU A N 1
ATOM 631 C CA . LEU A 1 80 ? -4.914 0.035 0.567 1.00 90.31 80 LEU A CA 1
ATOM 632 C C . LEU A 1 80 ? -3.864 -0.795 1.288 1.00 90.31 80 LEU A C 1
ATOM 634 O O . LEU A 1 80 ? -4.199 -1.717 2.037 1.00 90.31 80 LEU A O 1
ATOM 638 N N . HIS A 1 81 ? -2.591 -0.453 1.108 1.00 90.56 81 HIS A N 1
ATOM 639 C CA . HIS A 1 81 ? -1.558 -0.927 2.015 1.00 90.56 81 HIS A CA 1
ATOM 640 C C . HIS A 1 81 ? -0.622 0.174 2.495 1.00 90.56 81 HIS A C 1
ATOM 642 O O . HIS A 1 81 ? -0.283 1.112 1.769 1.00 90.56 81 HIS A O 1
ATOM 648 N N . LEU A 1 82 ? -0.136 -0.022 3.719 1.00 91.00 82 LEU A N 1
ATOM 649 C CA . LEU A 1 82 ? 0.986 0.705 4.289 1.00 91.00 82 LEU A CA 1
ATOM 650 C C . LEU A 1 82 ? 2.186 -0.238 4.403 1.00 91.00 82 LEU A C 1
ATOM 652 O O . LEU A 1 82 ? 2.093 -1.301 5.020 1.00 91.00 82 LEU A O 1
ATOM 656 N N . CYS A 1 83 ? 3.315 0.167 3.821 1.00 90.06 83 CYS A N 1
ATOM 657 C CA . CYS A 1 83 ? 4.608 -0.459 4.074 1.00 90.06 83 CYS A CA 1
ATOM 658 C C . CYS A 1 83 ? 5.278 0.266 5.248 1.00 90.06 83 CYS A C 1
ATOM 660 O O . CYS A 1 83 ? 5.764 1.389 5.114 1.00 90.06 83 CYS A O 1
ATOM 662 N N . VAL A 1 84 ? 5.268 -0.373 6.412 1.00 86.12 84 VAL A N 1
ATOM 663 C CA . VAL A 1 84 ? 5.896 0.100 7.639 1.00 86.12 84 VAL A CA 1
ATOM 664 C C . VAL A 1 84 ? 7.411 0.030 7.480 1.00 86.12 84 VAL A C 1
ATOM 666 O O . VAL A 1 84 ? 8.022 -1.029 7.354 1.00 86.12 84 VAL A O 1
ATOM 669 N N . THR A 1 85 ? 8.026 1.198 7.510 1.00 84.25 85 THR A N 1
ATOM 670 C CA . THR A 1 85 ? 9.479 1.396 7.524 1.00 84.25 85 THR A CA 1
ATOM 671 C C . THR A 1 85 ? 9.922 1.948 8.874 1.00 84.25 85 THR A C 1
ATOM 673 O O . THR A 1 85 ? 9.089 2.334 9.693 1.00 84.25 85 THR A O 1
ATOM 676 N N . ASP A 1 86 ? 11.232 2.054 9.105 1.00 80.69 86 ASP A N 1
ATOM 677 C CA . ASP A 1 86 ? 11.774 2.567 10.371 1.00 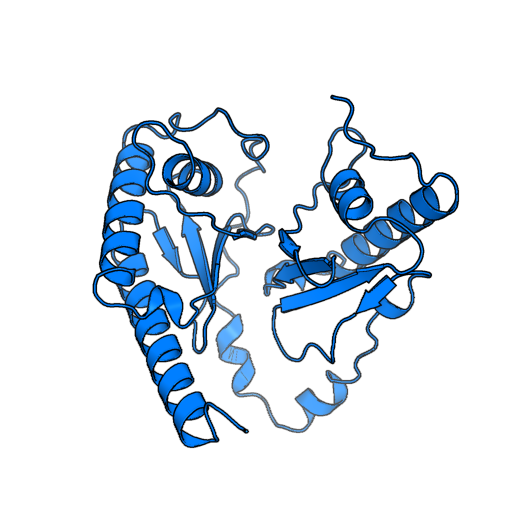80.69 86 ASP A CA 1
ATOM 678 C C . ASP A 1 86 ? 11.253 3.983 10.710 1.00 80.69 86 ASP A C 1
ATOM 680 O O . ASP A 1 86 ? 11.039 4.293 11.879 1.00 80.69 86 ASP A O 1
ATOM 684 N N . LEU A 1 87 ? 10.931 4.809 9.703 1.00 79.00 87 LEU A N 1
ATOM 685 C CA . LEU A 1 87 ? 10.341 6.148 9.885 1.00 79.00 87 LEU A CA 1
ATOM 686 C C . LEU A 1 87 ? 8.959 6.124 10.553 1.00 79.00 87 LEU A C 1
ATOM 688 O O . LEU A 1 87 ? 8.584 7.071 11.241 1.00 79.00 87 LEU A O 1
ATOM 692 N N . HIS A 1 88 ? 8.212 5.037 10.374 1.00 87.00 88 HIS A N 1
ATOM 693 C CA . HIS A 1 88 ? 6.900 4.843 10.989 1.00 87.00 88 HIS A CA 1
ATOM 694 C C . HIS A 1 88 ? 7.011 4.363 12.441 1.00 87.00 88 HIS A C 1
ATOM 696 O O . HIS A 1 88 ? 6.029 4.401 13.174 1.00 87.00 88 HIS A O 1
ATOM 702 N N . THR A 1 89 ? 8.200 3.912 12.858 1.00 86.75 89 THR A N 1
ATOM 703 C CA . THR A 1 89 ? 8.466 3.419 14.219 1.00 86.75 89 THR A CA 1
ATOM 704 C C . THR A 1 89 ? 8.804 4.540 15.204 1.00 86.75 89 THR A C 1
ATOM 706 O O . THR A 1 89 ? 8.934 4.285 16.400 1.00 86.75 89 THR A O 1
ATOM 709 N N . VAL A 1 90 ? 8.946 5.777 14.711 1.00 88.12 90 VAL A N 1
ATOM 710 C CA . VAL A 1 90 ? 9.128 6.973 15.541 1.00 88.12 90 VAL A CA 1
ATOM 711 C C . VAL A 1 90 ? 7.876 7.192 16.391 1.00 88.12 90 VAL A C 1
ATOM 713 O O . VAL A 1 90 ? 6.754 7.073 15.898 1.00 88.12 90 VAL A O 1
ATOM 716 N N . GLU A 1 91 ? 8.079 7.525 17.663 1.00 89.31 91 GLU A N 1
ATOM 717 C CA . GLU A 1 91 ? 7.012 7.743 18.642 1.00 89.31 91 GLU A CA 1
ATOM 718 C C . GLU A 1 91 ? 5.928 8.702 18.117 1.00 89.31 91 GLU A C 1
ATOM 720 O O . GLU A 1 91 ? 6.225 9.745 17.528 1.00 89.31 91 GLU A O 1
ATOM 725 N N . GLY A 1 92 ? 4.659 8.323 18.288 1.00 87.50 92 GLY A N 1
ATOM 726 C CA . GLY A 1 92 ? 3.502 9.114 17.875 1.00 87.50 92 GLY A CA 1
ATOM 727 C C . GLY A 1 92 ? 3.136 9.008 16.391 1.00 87.50 92 GLY A C 1
ATOM 728 O O . GLY A 1 92 ? 2.057 9.464 16.006 1.00 87.50 92 GLY A O 1
ATOM 729 N N . ARG A 1 93 ? 3.983 8.420 15.529 1.00 88.69 93 ARG A N 1
ATOM 730 C CA . ARG A 1 93 ? 3.671 8.275 14.092 1.00 88.69 93 ARG A CA 1
ATOM 731 C C . ARG A 1 93 ? 2.593 7.232 13.841 1.00 88.69 93 ARG A C 1
ATOM 733 O O . ARG A 1 93 ? 1.674 7.497 13.068 1.00 88.69 93 ARG A O 1
ATOM 740 N N . ALA A 1 94 ? 2.694 6.073 14.485 1.00 92.06 94 ALA A N 1
ATOM 741 C CA . ALA A 1 94 ? 1.715 5.004 14.330 1.00 92.06 94 ALA A CA 1
ATOM 742 C C . ALA A 1 94 ? 0.364 5.395 14.951 1.00 92.06 94 ALA A C 1
ATOM 744 O O . ALA A 1 94 ? -0.680 5.191 14.342 1.00 92.06 94 ALA A O 1
ATOM 745 N N . GLU A 1 95 ? 0.376 6.032 16.120 1.00 94.38 95 GLU A N 1
ATOM 746 C CA . GLU A 1 95 ? -0.817 6.554 16.789 1.00 94.38 95 GLU A CA 1
ATOM 747 C C . GLU A 1 95 ? -1.471 7.672 15.971 1.00 94.38 95 GLU A C 1
ATOM 749 O O . GLU A 1 95 ? -2.691 7.693 15.810 1.00 94.38 95 GLU A O 1
ATOM 754 N N . GLY A 1 96 ? -0.659 8.573 15.406 1.00 91.81 96 GLY A N 1
ATOM 755 C CA . GLY A 1 96 ? -1.116 9.606 14.481 1.00 91.81 96 GLY A CA 1
ATOM 756 C C . GLY A 1 96 ? -1.805 9.007 13.258 1.00 91.81 96 GLY A C 1
ATOM 757 O O . GLY A 1 96 ? -2.916 9.418 12.937 1.00 91.81 96 GLY A O 1
ATOM 758 N N . PHE A 1 97 ? -1.203 7.982 12.644 1.00 93.75 97 PHE A N 1
ATOM 759 C CA . PHE A 1 97 ? -1.803 7.254 11.525 1.00 93.75 97 PHE A CA 1
ATOM 760 C C . PHE A 1 97 ? -3.169 6.660 11.889 1.00 93.75 97 PHE A C 1
ATOM 762 O O . PHE A 1 97 ? -4.141 6.879 11.173 1.00 93.75 97 PHE A O 1
ATOM 769 N N . ILE A 1 98 ? -3.273 5.957 13.021 1.00 96.81 98 ILE A N 1
ATOM 770 C CA . ILE A 1 98 ? -4.530 5.338 13.468 1.00 96.81 98 ILE A CA 1
ATOM 771 C C . ILE A 1 98 ? -5.608 6.382 13.758 1.00 96.81 98 ILE A C 1
ATOM 773 O O . ILE A 1 98 ? -6.745 6.223 13.311 1.00 96.81 98 ILE A O 1
ATOM 777 N N . ARG A 1 99 ? -5.264 7.462 14.469 1.00 94.62 99 ARG A N 1
ATOM 778 C CA . ARG A 1 99 ? -6.185 8.578 14.726 1.00 94.62 99 ARG A CA 1
ATOM 779 C C . ARG A 1 99 ? -6.713 9.143 13.414 1.00 94.62 99 ARG A C 1
ATOM 781 O O . ARG A 1 99 ? -7.908 9.389 13.277 1.00 94.62 99 ARG A O 1
ATOM 788 N N . ASP A 1 100 ? -5.814 9.336 12.460 1.00 93.06 100 ASP A N 1
ATOM 789 C CA . ASP A 1 100 ? -6.145 9.941 11.190 1.00 93.06 100 ASP A CA 1
ATOM 790 C C . ASP A 1 100 ? -7.072 9.036 10.365 1.00 93.06 100 ASP A C 1
ATOM 792 O O . ASP A 1 100 ? -8.163 9.459 9.976 1.00 93.06 100 ASP A O 1
ATOM 796 N N . VAL A 1 101 ? -6.720 7.759 10.209 1.00 95.06 101 VAL A N 1
ATOM 797 C CA . VAL A 1 101 ? -7.589 6.756 9.574 1.00 95.06 101 VAL A CA 1
ATOM 798 C C . VAL A 1 101 ? -8.956 6.697 10.257 1.00 95.06 101 VAL A C 1
ATOM 800 O O . VAL A 1 101 ? -9.974 6.698 9.570 1.00 95.06 101 VAL A O 1
ATOM 803 N N . SER A 1 102 ? -9.004 6.705 11.593 1.00 95.25 102 SER A N 1
ATOM 804 C CA . SER A 1 102 ? -10.260 6.627 12.343 1.00 95.25 102 SER A CA 1
ATOM 805 C C . SER A 1 102 ? -11.181 7.818 12.088 1.00 95.25 102 SER A C 1
ATOM 807 O O . SER A 1 102 ? -12.389 7.624 11.999 1.00 95.25 102 SER A O 1
ATOM 809 N N . THR A 1 103 ? -10.650 9.039 11.985 1.00 93.31 103 THR A N 1
ATOM 810 C CA . THR A 1 103 ? -11.484 10.214 11.689 1.00 93.31 103 THR A CA 1
ATOM 811 C C . THR A 1 103 ? -12.020 10.172 10.263 1.00 93.31 103 THR A C 1
ATOM 813 O O . THR A 1 103 ? -13.218 10.351 10.093 1.00 93.31 103 THR A O 1
ATOM 816 N N . VAL A 1 104 ? -11.180 9.872 9.258 1.00 92.44 104 VAL A N 1
ATOM 817 C CA . VAL A 1 104 ? -11.651 9.845 7.857 1.00 92.44 104 VAL A CA 1
ATOM 818 C C . VAL A 1 104 ? -12.649 8.706 7.651 1.00 92.44 104 VAL A C 1
ATOM 820 O O . VAL A 1 104 ? -13.651 8.866 6.962 1.00 92.44 104 VAL A O 1
ATOM 823 N N . ALA A 1 105 ? -12.420 7.555 8.288 1.00 93.31 105 ALA A N 1
ATOM 824 C CA . ALA A 1 105 ? -13.360 6.441 8.252 1.00 93.31 105 ALA A CA 1
ATOM 825 C C . ALA A 1 105 ? -14.711 6.802 8.887 1.00 93.31 105 ALA A C 1
ATOM 827 O O . ALA A 1 105 ? -15.745 6.398 8.362 1.00 93.31 105 ALA A O 1
ATOM 828 N N . ALA A 1 106 ? -14.719 7.568 9.984 1.00 93.06 106 ALA A N 1
ATOM 829 C CA . ALA A 1 106 ? -15.953 8.063 10.591 1.00 93.06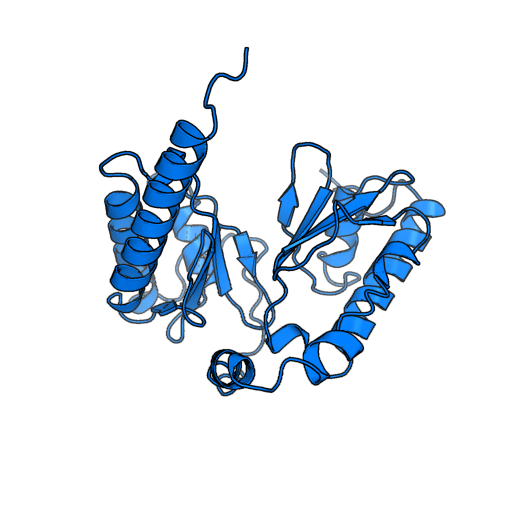 106 ALA A CA 1
ATOM 830 C C . ALA A 1 106 ? -16.683 9.043 9.656 1.00 93.06 106 ALA A C 1
ATOM 832 O O . ALA A 1 106 ? -17.866 8.852 9.388 1.00 93.06 106 ALA A O 1
ATOM 833 N N . GLU A 1 107 ? -15.965 10.008 9.076 1.00 91.81 107 GLU A N 1
ATOM 834 C CA . GLU A 1 107 ? -16.515 10.964 8.104 1.00 91.81 107 GLU A CA 1
ATOM 835 C C . GLU A 1 107 ? -17.122 10.256 6.883 1.00 91.81 107 GLU A C 1
ATOM 837 O O . GLU A 1 107 ? -18.198 10.633 6.435 1.00 91.81 107 GLU A O 1
ATOM 842 N N . LEU A 1 108 ? -16.478 9.201 6.373 1.00 91.00 108 LEU A N 1
ATOM 843 C CA . LEU A 1 108 ? -16.982 8.394 5.255 1.00 91.00 108 LEU A CA 1
ATOM 844 C C . LEU A 1 108 ? -18.121 7.444 5.638 1.00 91.00 108 LEU A C 1
ATOM 846 O O . LEU A 1 108 ? -18.911 7.061 4.777 1.00 91.00 108 LEU A O 1
ATOM 850 N N . CYS A 1 109 ? -18.212 7.034 6.903 1.00 88.75 109 CYS A N 1
ATOM 851 C CA . CYS A 1 109 ? -19.356 6.264 7.384 1.00 88.75 109 CYS A CA 1
ATOM 852 C C . CYS A 1 109 ? -20.625 7.121 7.463 1.00 88.75 109 CYS A C 1
ATOM 854 O O . CYS A 1 109 ? -21.709 6.585 7.231 1.00 88.75 109 CYS A O 1
ATOM 856 N N . ASP A 1 110 ? -20.482 8.407 7.788 1.00 89.31 110 ASP A N 1
ATOM 857 C CA . ASP A 1 110 ? -21.591 9.362 7.876 1.00 89.31 110 ASP A CA 1
ATOM 858 C C . ASP A 1 110 ? -21.928 9.968 6.502 1.00 89.31 110 ASP A C 1
ATOM 860 O O . ASP A 1 110 ? -23.101 10.112 6.158 1.00 89.31 110 ASP A O 1
ATOM 864 N N . HIS A 1 111 ? -20.900 10.254 5.698 1.00 88.19 111 HIS A N 1
ATOM 865 C CA . HIS A 1 111 ? -20.984 10.879 4.376 1.00 88.19 111 HIS A CA 1
ATOM 866 C C . HIS A 1 111 ? -20.116 10.124 3.350 1.00 88.19 111 HIS A C 1
ATOM 868 O O . HIS A 1 111 ? -18.997 10.550 3.034 1.00 88.19 111 HIS A O 1
ATOM 874 N N . PRO A 1 112 ? -20.602 8.992 2.802 1.00 84.75 112 PRO A N 1
ATOM 875 C CA . PRO A 1 112 ? -19.855 8.178 1.836 1.00 84.75 112 PRO A CA 1
ATOM 876 C C . PRO A 1 112 ? -19.453 8.926 0.555 1.00 84.75 112 PRO A C 1
ATOM 878 O O . PRO A 1 112 ? -18.537 8.508 -0.154 1.00 84.75 112 PRO A O 1
ATOM 881 N N . GLU A 1 113 ? -20.143 10.023 0.240 1.00 82.31 113 GLU A N 1
ATOM 882 C CA . GLU A 1 113 ? -19.902 10.904 -0.899 1.00 82.31 113 GLU A CA 1
ATOM 883 C C . GLU A 1 113 ? -18.701 11.847 -0.734 1.00 82.31 113 GLU A C 1
ATOM 885 O O . GLU A 1 113 ? -18.283 12.455 -1.726 1.00 82.31 113 GLU A O 1
ATOM 890 N N . ASN A 1 114 ? -18.094 11.918 0.453 1.00 82.81 114 ASN A N 1
ATOM 891 C CA . ASN A 1 114 ? -16.910 12.739 0.689 1.00 82.81 114 ASN A CA 1
ATOM 892 C C . ASN A 1 114 ? -15.688 12.252 -0.110 1.00 82.81 114 ASN A C 1
ATOM 894 O O . ASN A 1 114 ? -15.575 11.073 -0.460 1.00 82.81 114 ASN A O 1
ATOM 898 N N . TYR A 1 115 ? -14.764 13.180 -0.387 1.00 78.00 115 TYR A N 1
ATOM 899 C CA . TYR A 1 115 ? -13.488 12.934 -1.078 1.00 78.00 115 TYR A CA 1
ATOM 900 C C . TYR A 1 115 ? -13.647 12.319 -2.480 1.00 78.00 115 TYR A C 1
ATOM 902 O O . TYR A 1 115 ? -13.084 11.272 -2.778 1.00 78.00 115 TYR A O 1
ATOM 910 N N . SER A 1 116 ? -14.452 12.944 -3.347 1.00 65.88 116 SER A N 1
ATOM 911 C CA . SER A 1 116 ? -14.769 12.437 -4.695 1.00 65.88 116 SER A CA 1
ATOM 912 C C . SER A 1 116 ? -13.902 12.995 -5.837 1.00 65.88 116 SER A C 1
ATOM 914 O O . SER A 1 116 ? -14.123 12.641 -6.990 1.00 65.88 116 SER A O 1
ATOM 916 N N . SER A 1 117 ? -12.948 13.887 -5.565 1.00 56.34 117 SER A N 1
ATOM 917 C CA . SER A 1 117 ? -12.125 14.603 -6.567 1.00 56.34 117 SER A CA 1
ATOM 918 C C . SER A 1 117 ? -10.974 13.817 -7.239 1.00 56.34 117 SER A C 1
ATOM 920 O O . SER A 1 117 ? -10.245 14.407 -8.031 1.00 56.34 117 SER A O 1
ATOM 922 N N . GLY A 1 118 ? -10.767 12.523 -6.964 1.00 49.75 118 GLY A N 1
ATOM 923 C CA . GLY A 1 118 ? -9.588 11.775 -7.435 1.00 49.75 118 GLY A CA 1
ATOM 924 C C . GLY A 1 118 ? -9.834 10.827 -8.619 1.00 49.75 118 GLY A C 1
ATOM 925 O O . GLY A 1 118 ? -10.908 10.244 -8.754 1.00 49.75 118 GLY A O 1
ATOM 926 N N . ALA A 1 119 ? -8.797 10.591 -9.436 1.00 45.34 119 ALA A N 1
ATOM 927 C CA . ALA A 1 119 ? -8.808 9.693 -10.607 1.00 45.34 119 ALA A CA 1
ATOM 928 C C . ALA A 1 119 ? -9.100 8.204 -10.292 1.00 45.34 119 ALA A C 1
ATOM 930 O O . ALA A 1 119 ? -9.341 7.414 -11.199 1.00 45.34 119 ALA A O 1
ATOM 931 N N . VAL A 1 120 ? -9.102 7.814 -9.011 1.00 46.81 120 VAL A N 1
ATOM 932 C CA . VAL A 1 120 ? -9.370 6.437 -8.543 1.00 46.81 120 VAL A CA 1
ATOM 933 C C . VAL A 1 120 ? -10.842 6.245 -8.122 1.00 46.81 120 VAL A C 1
ATOM 935 O O . VAL A 1 120 ? -11.238 5.162 -7.712 1.00 46.81 120 VAL A O 1
ATOM 938 N N . SER A 1 121 ? -11.684 7.279 -8.243 1.00 37.69 121 SER A N 1
ATOM 939 C CA . SER A 1 121 ? -13.079 7.294 -7.763 1.00 37.69 121 SER A CA 1
ATOM 940 C C . SER A 1 121 ? -14.095 6.554 -8.649 1.00 37.69 121 SER A C 1
ATOM 942 O O . SER A 1 121 ? -15.304 6.644 -8.412 1.00 37.69 121 SER A O 1
ATOM 944 N N . HIS A 1 122 ? -13.653 5.817 -9.673 1.00 36.69 122 HIS A N 1
ATOM 945 C CA . HIS A 1 122 ? -14.582 5.063 -10.509 1.00 36.69 122 HIS A CA 1
ATOM 946 C C . HIS A 1 122 ? -15.011 3.760 -9.815 1.00 36.69 122 HIS A C 1
ATOM 948 O O . HIS A 1 122 ? -14.167 2.916 -9.508 1.00 36.69 122 HIS A O 1
ATOM 954 N N . PRO A 1 123 ? -16.321 3.567 -9.573 1.00 33.53 123 PRO A N 1
ATOM 955 C CA . PRO A 1 123 ? -16.817 2.435 -8.808 1.00 33.53 123 PRO A CA 1
ATOM 956 C C . PRO A 1 123 ? -16.571 1.130 -9.570 1.00 33.53 123 PRO A C 1
ATOM 958 O O . PRO A 1 123 ? -17.234 0.840 -10.567 1.00 33.53 123 PRO A O 1
ATOM 961 N N . PHE A 1 124 ? -15.653 0.301 -9.073 1.00 29.39 124 PHE A N 1
ATOM 962 C CA . PHE A 1 124 ? -15.652 -1.114 -9.426 1.00 29.39 124 PHE A CA 1
ATOM 963 C C . PHE A 1 124 ? -16.881 -1.770 -8.775 1.00 29.39 124 PHE A C 1
ATOM 965 O O . PHE A 1 124 ? -17.121 -1.560 -7.583 1.00 29.39 124 PHE A O 1
ATOM 972 N N . PRO A 1 125 ? -17.688 -2.552 -9.515 1.00 29.17 125 PRO A N 1
ATOM 973 C CA . PRO A 1 125 ? -18.902 -3.145 -8.971 1.00 29.17 125 PRO A CA 1
ATOM 974 C C . PRO A 1 125 ? -18.582 -4.027 -7.756 1.00 29.17 125 PRO A C 1
ATOM 976 O O . PRO A 1 125 ? -17.876 -5.033 -7.859 1.00 29.17 125 PRO A O 1
ATOM 979 N N . PHE A 1 126 ? -19.130 -3.638 -6.600 1.00 30.16 126 PHE A N 1
ATOM 980 C CA . PHE A 1 126 ? -19.096 -4.367 -5.332 1.00 30.16 126 PHE A CA 1
ATOM 981 C C . PHE A 1 126 ? -19.788 -5.730 -5.485 1.00 30.16 126 PHE A C 1
ATOM 983 O O . PHE A 1 126 ? -20.977 -5.887 -5.208 1.00 30.16 126 PHE A O 1
ATOM 990 N N . ARG A 1 127 ? -19.059 -6.753 -5.940 1.00 27.94 127 ARG A N 1
ATOM 991 C CA . ARG A 1 127 ? -19.491 -8.146 -5.779 1.00 27.94 127 ARG A CA 1
ATOM 992 C C . ARG A 1 127 ? -18.313 -9.110 -5.857 1.00 27.94 127 ARG A C 1
ATOM 994 O O . ARG A 1 127 ? -17.983 -9.575 -6.937 1.00 27.94 127 ARG A O 1
ATOM 1001 N N . LEU A 1 128 ? -17.702 -9.399 -4.703 1.00 29.19 128 LEU A N 1
ATOM 1002 C CA . LEU A 1 128 ? -17.103 -10.697 -4.321 1.00 29.19 128 LEU A CA 1
ATOM 1003 C C . LEU A 1 128 ? -16.407 -10.577 -2.948 1.00 29.19 128 LEU A C 1
ATOM 1005 O O . LEU A 1 128 ? -15.203 -10.761 -2.804 1.00 29.19 128 LEU A O 1
ATOM 1009 N N . MET A 1 129 ? -17.191 -10.276 -1.912 1.00 27.48 129 MET A N 1
ATOM 1010 C CA . MET A 1 129 ? -16.779 -10.445 -0.518 1.00 27.48 129 MET A CA 1
ATOM 1011 C C . MET A 1 129 ? -17.099 -11.892 -0.127 1.00 27.48 129 MET A C 1
ATOM 1013 O O . MET A 1 129 ? -18.245 -12.145 0.217 1.00 27.48 129 MET A O 1
ATOM 1017 N N . ASN A 1 130 ? -16.171 -12.849 -0.301 1.00 26.50 130 ASN A N 1
ATOM 1018 C CA . ASN A 1 130 ? -16.262 -14.187 0.335 1.00 26.50 130 ASN A CA 1
ATOM 1019 C C . ASN A 1 130 ? -15.012 -15.102 0.240 1.00 26.50 130 ASN A C 1
ATOM 1021 O O . ASN A 1 130 ? -15.132 -16.300 0.484 1.00 26.50 130 ASN A O 1
ATOM 1025 N N . TYR A 1 131 ? -13.803 -14.606 -0.070 1.00 30.97 131 TYR A N 1
ATOM 1026 C CA . TYR A 1 131 ? -12.637 -15.500 -0.270 1.00 30.97 131 TYR A CA 1
ATOM 1027 C C . TYR A 1 131 ? -11.352 -15.159 0.507 1.00 30.97 131 TYR A C 1
ATOM 1029 O O . TYR A 1 131 ? -10.325 -15.788 0.280 1.00 30.97 131 TYR A O 1
ATOM 1037 N N . ALA A 1 132 ? -11.386 -14.244 1.481 1.00 28.73 132 ALA A N 1
ATOM 1038 C CA . ALA A 1 132 ? -10.175 -13.826 2.205 1.00 28.73 132 ALA A CA 1
ATOM 1039 C C . ALA A 1 132 ? -9.701 -14.784 3.329 1.00 28.73 132 ALA A C 1
ATOM 1041 O O . ALA A 1 132 ? -8.695 -14.507 3.974 1.00 28.73 132 ALA A O 1
ATOM 1042 N N . THR A 1 133 ? -10.384 -15.907 3.592 1.00 28.98 133 THR A N 1
ATOM 1043 C CA . THR A 1 133 ? -10.119 -16.738 4.792 1.00 28.98 133 THR A CA 1
ATOM 1044 C C . THR A 1 133 ? -9.317 -18.025 4.537 1.00 28.98 133 THR A C 1
ATOM 1046 O O . THR A 1 133 ? -9.037 -18.755 5.484 1.00 28.98 133 THR A O 1
ATOM 1049 N N . ARG A 1 134 ? -8.920 -18.347 3.295 1.00 27.73 134 ARG A N 1
ATOM 1050 C CA . ARG A 1 134 ? -8.226 -19.626 2.988 1.00 27.73 134 ARG A CA 1
ATOM 1051 C C . ARG A 1 134 ? -6.692 -19.551 2.895 1.00 27.73 134 ARG A C 1
ATOM 1053 O O . ARG A 1 134 ? -6.048 -20.597 2.914 1.00 27.73 134 ARG A O 1
ATOM 1060 N N . SER A 1 135 ? -6.117 -18.348 2.908 1.00 35.16 135 SER A N 1
ATOM 1061 C CA . SER A 1 135 ? -4.668 -18.075 2.821 1.00 35.16 135 SER A CA 1
ATOM 1062 C C . SER A 1 135 ? -3.799 -18.771 3.877 1.00 35.16 135 SER A C 1
ATOM 1064 O O . SER A 1 135 ? -2.795 -19.422 3.589 1.00 35.16 135 SER A O 1
ATOM 1066 N N . CYS A 1 136 ? -4.197 -18.666 5.146 1.00 28.19 136 CYS A N 1
ATOM 1067 C CA . CYS A 1 136 ? -3.352 -19.121 6.256 1.00 28.19 136 CYS A CA 1
ATOM 1068 C C . CYS A 1 136 ? -3.425 -20.630 6.537 1.00 28.19 136 CYS A C 1
ATOM 1070 O O . CYS A 1 136 ? -2.560 -21.152 7.238 1.00 28.19 136 CYS A O 1
ATOM 1072 N N . SER A 1 137 ? -4.408 -21.357 5.997 1.00 30.33 137 SER A N 1
ATOM 1073 C CA . SER A 1 137 ? -4.546 -22.802 6.249 1.00 30.33 137 SER A CA 1
ATOM 1074 C C . SER A 1 137 ? -3.573 -23.648 5.418 1.00 30.33 137 SER A C 1
ATOM 1076 O O . SER A 1 137 ? -3.294 -24.786 5.784 1.00 30.33 137 SER A O 1
ATOM 1078 N N . PHE A 1 138 ? -3.023 -23.098 4.329 1.00 32.47 138 PHE A N 1
ATOM 1079 C CA . PHE A 1 138 ? -2.169 -23.839 3.392 1.00 32.47 138 PHE A CA 1
ATOM 1080 C C . PHE A 1 138 ? -0.708 -23.986 3.843 1.00 32.47 138 PHE A C 1
ATOM 1082 O O . PHE A 1 138 ? -0.012 -24.884 3.372 1.00 32.47 138 PHE A O 1
ATOM 1089 N N . LEU A 1 139 ? -0.255 -23.174 4.805 1.00 33.78 139 LEU A N 1
ATOM 1090 C CA . LEU A 1 139 ? 1.109 -23.239 5.356 1.00 33.78 139 LEU A CA 1
ATOM 1091 C C . LEU A 1 139 ? 1.357 -24.450 6.281 1.00 33.78 139 LEU A C 1
ATOM 1093 O O . LEU A 1 139 ? 2.440 -24.574 6.843 1.00 33.78 139 LEU A O 1
ATOM 1097 N N . HIS A 1 140 ? 0.383 -25.356 6.422 1.00 36.28 140 HIS A N 1
ATOM 1098 C CA . HIS A 1 140 ? 0.519 -26.618 7.162 1.00 36.28 140 HIS A CA 1
ATOM 1099 C C . HIS A 1 140 ? 0.737 -27.853 6.261 1.00 36.28 140 HIS A C 1
ATOM 1101 O O . HIS A 1 140 ? 0.773 -28.975 6.767 1.00 36.28 140 HIS A O 1
ATOM 1107 N N . SER A 1 141 ? 0.899 -27.676 4.945 1.00 37.62 141 SER A N 1
ATOM 1108 C CA . SER A 1 141 ? 1.073 -28.789 3.996 1.00 37.62 141 SER A CA 1
ATOM 1109 C C . SER A 1 141 ? 2.553 -29.139 3.767 1.00 37.62 141 SER A C 1
ATOM 1111 O O . SER A 1 141 ? 3.431 -28.279 3.796 1.00 37.62 141 SER A O 1
ATOM 1113 N N . SER A 1 142 ? 2.821 -30.435 3.576 1.00 41.22 142 SER A N 1
ATOM 1114 C CA . SER A 1 142 ? 4.137 -31.097 3.589 1.00 41.22 142 SER A CA 1
ATOM 1115 C C . SER A 1 142 ? 5.239 -30.425 2.734 1.00 41.22 142 SER A C 1
ATOM 1117 O O . SER A 1 142 ? 4.979 -30.020 1.598 1.00 41.22 142 SER A O 1
ATOM 1119 N N . PRO A 1 143 ? 6.508 -30.397 3.203 1.00 44.16 143 PRO A N 1
ATOM 1120 C CA . PRO A 1 143 ? 7.636 -29.724 2.537 1.00 44.16 143 PRO A CA 1
ATOM 1121 C C . PRO A 1 143 ? 7.966 -30.191 1.105 1.00 44.16 143 PRO A C 1
ATOM 1123 O O . PRO A 1 143 ? 8.712 -29.504 0.404 1.00 44.16 143 PRO A O 1
ATOM 1126 N N . ASN A 1 144 ? 7.426 -31.324 0.644 1.00 38.09 144 ASN A N 1
ATOM 1127 C CA . ASN A 1 144 ? 7.667 -31.821 -0.714 1.00 38.09 144 ASN A CA 1
ATOM 1128 C C . ASN A 1 144 ? 6.768 -31.180 -1.788 1.00 38.09 144 ASN A C 1
ATOM 1130 O O . ASN A 1 144 ? 7.213 -31.085 -2.929 1.00 38.09 144 ASN A O 1
ATOM 1134 N N . GLU A 1 145 ? 5.571 -30.682 -1.457 1.00 41.12 145 GLU A N 1
ATOM 1135 C CA . GLU A 1 145 ? 4.682 -30.031 -2.444 1.00 41.12 145 GLU A CA 1
ATOM 1136 C C . GLU A 1 145 ? 5.126 -28.592 -2.768 1.00 41.12 145 GLU A C 1
ATOM 1138 O O . GLU A 1 145 ? 5.043 -28.147 -3.913 1.00 41.12 145 GLU A O 1
ATOM 1143 N N . LEU A 1 146 ? 5.717 -27.888 -1.796 1.00 38.25 146 LEU A N 1
ATOM 1144 C CA . LEU A 1 146 ? 6.286 -26.544 -1.976 1.00 38.25 146 LEU A CA 1
ATOM 1145 C C . LEU A 1 146 ? 7.426 -26.511 -3.011 1.00 38.25 146 LEU A C 1
ATOM 1147 O O . LEU A 1 146 ? 7.566 -25.540 -3.752 1.00 38.25 146 LEU A O 1
ATOM 1151 N N . ARG A 1 147 ? 8.233 -27.576 -3.108 1.00 31.53 147 ARG A N 1
ATOM 1152 C CA . ARG A 1 147 ? 9.388 -27.628 -4.026 1.00 31.53 147 ARG A CA 1
ATOM 1153 C C . ARG A 1 147 ? 9.001 -27.707 -5.501 1.00 31.53 147 ARG A C 1
ATOM 1155 O O 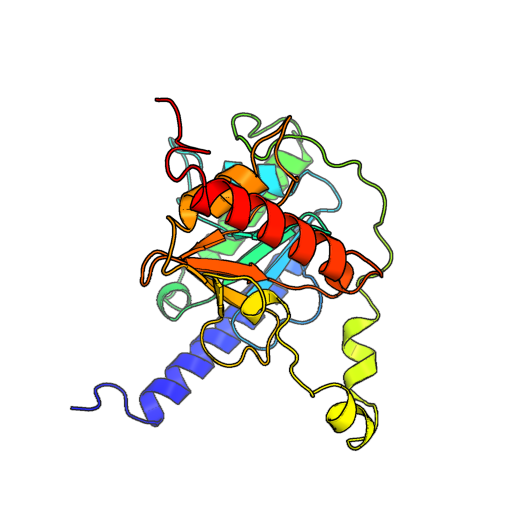. ARG A 1 147 ? 9.768 -27.240 -6.338 1.00 31.53 147 ARG A O 1
ATOM 1162 N N . THR A 1 148 ? 7.845 -28.278 -5.830 1.00 34.34 148 THR A N 1
ATOM 1163 C CA . THR A 1 148 ? 7.365 -28.375 -7.219 1.00 34.34 148 THR A CA 1
ATOM 1164 C C . THR A 1 148 ? 6.668 -27.085 -7.667 1.00 34.34 148 THR A C 1
ATOM 1166 O O . THR A 1 148 ? 6.750 -26.730 -8.840 1.00 34.34 148 THR A O 1
ATOM 1169 N N . PHE A 1 149 ? 6.058 -26.343 -6.733 1.00 38.00 149 PHE A N 1
ATOM 1170 C CA . PHE A 1 149 ? 5.449 -25.024 -6.972 1.00 38.00 149 PHE A CA 1
ATOM 1171 C C . PHE A 1 149 ? 6.471 -23.884 -7.116 1.00 38.00 149 PHE A C 1
ATOM 1173 O O . PHE A 1 149 ? 6.222 -22.916 -7.829 1.00 38.00 149 PHE A O 1
ATOM 1180 N N . LEU A 1 150 ? 7.639 -24.004 -6.481 1.00 36.56 150 LEU A N 1
ATOM 1181 C CA . LEU A 1 150 ? 8.719 -23.009 -6.501 1.00 36.56 150 LEU A CA 1
ATOM 1182 C C . LEU A 1 150 ? 9.658 -23.129 -7.717 1.00 36.56 150 LEU A C 1
ATOM 1184 O O . LEU A 1 150 ? 10.826 -22.762 -7.623 1.00 36.56 150 LEU A O 1
ATOM 1188 N N . GLN A 1 151 ? 9.196 -23.634 -8.867 1.00 39.84 151 GLN A N 1
ATOM 1189 C CA . GLN A 1 151 ? 9.926 -23.437 -10.126 1.00 39.84 151 GLN A CA 1
ATOM 1190 C C . GLN A 1 151 ? 9.567 -22.052 -10.686 1.00 39.84 151 GLN A C 1
ATOM 1192 O O . GLN A 1 151 ? 8.484 -21.891 -11.258 1.00 39.84 151 GLN A O 1
ATOM 1197 N N . PRO A 1 152 ? 10.426 -21.022 -10.551 1.00 46.25 152 PRO A N 1
ATOM 1198 C CA . PRO A 1 152 ? 10.031 -19.649 -10.813 1.00 46.25 152 PRO A CA 1
ATOM 1199 C C . PRO A 1 152 ? 10.131 -19.385 -12.314 1.00 46.25 152 PRO A C 1
ATOM 1201 O O . PRO A 1 152 ? 11.084 -18.779 -12.809 1.00 46.25 152 PRO A O 1
ATOM 1204 N N . SER A 1 153 ? 9.140 -19.826 -13.086 1.00 51.44 153 SER A N 1
ATOM 1205 C CA . SER A 1 153 ? 8.968 -19.267 -14.423 1.00 51.44 153 SER A CA 1
ATOM 1206 C C . SER A 1 153 ? 8.376 -17.865 -14.257 1.00 51.44 153 SER A C 1
ATOM 1208 O O . SER A 1 153 ? 7.168 -17.655 -14.284 1.00 51.44 153 SER A O 1
ATOM 1210 N N . HIS A 1 154 ? 9.241 -16.879 -14.015 1.00 65.81 154 HIS A N 1
ATOM 1211 C CA . HIS A 1 154 ? 8.839 -15.478 -13.952 1.00 65.81 154 HIS A CA 1
ATOM 1212 C C . HIS A 1 154 ? 8.388 -15.045 -15.346 1.00 65.81 154 HIS A C 1
ATOM 1214 O O . HIS A 1 154 ? 9.186 -14.565 -16.147 1.00 65.81 154 HIS A O 1
ATOM 1220 N N . ARG A 1 155 ? 7.109 -15.251 -15.663 1.00 79.81 155 ARG A N 1
ATOM 1221 C CA . ARG A 1 155 ? 6.540 -14.972 -16.988 1.00 79.81 155 ARG A CA 1
ATOM 1222 C C . ARG A 1 155 ? 6.715 -13.511 -17.403 1.00 79.81 155 ARG A C 1
ATOM 1224 O O . ARG A 1 155 ? 6.903 -13.267 -18.585 1.00 79.81 155 ARG A O 1
ATOM 1231 N N . LEU A 1 156 ? 6.778 -12.580 -16.444 1.00 81.62 156 LEU A N 1
ATOM 1232 C CA . LEU A 1 156 ? 7.156 -11.183 -16.691 1.00 81.62 156 LEU A CA 1
ATOM 1233 C C . LEU A 1 156 ? 8.544 -11.043 -17.333 1.00 81.62 156 LEU A C 1
ATOM 1235 O O . LEU A 1 156 ? 8.696 -10.259 -18.257 1.00 81.62 156 LEU A O 1
ATOM 1239 N N . ARG A 1 157 ? 9.542 -11.843 -16.922 1.00 84.94 157 ARG A N 1
ATOM 1240 C CA . ARG A 1 157 ? 10.896 -11.814 -17.517 1.00 84.94 157 ARG A CA 1
ATOM 1241 C C . ARG A 1 157 ? 10.925 -12.287 -18.971 1.00 84.94 157 ARG A C 1
ATOM 1243 O O . ARG A 1 157 ? 11.933 -12.110 -19.642 1.00 84.94 157 ARG A O 1
ATOM 1250 N N . LYS A 1 158 ? 9.865 -12.953 -19.441 1.00 87.75 158 LYS A N 1
ATOM 1251 C CA . LYS A 1 158 ? 9.754 -13.388 -20.839 1.00 87.75 158 LYS A CA 1
ATOM 1252 C C . LYS A 1 158 ? 9.274 -12.259 -21.756 1.00 87.75 158 LYS A C 1
ATOM 1254 O O . LYS A 1 158 ? 9.337 -12.427 -22.969 1.00 87.75 158 LYS A O 1
ATOM 1259 N N . ILE A 1 159 ? 8.794 -11.145 -21.199 1.00 86.81 159 ILE A N 1
ATOM 1260 C CA . ILE A 1 159 ? 8.355 -9.977 -21.963 1.00 86.81 159 ILE A CA 1
ATOM 1261 C C . ILE A 1 159 ? 9.602 -9.170 -22.364 1.00 86.81 159 ILE A C 1
ATOM 1263 O O . ILE A 1 159 ? 10.359 -8.763 -21.479 1.00 86.81 159 ILE A O 1
ATOM 1267 N N . PRO A 1 160 ? 9.852 -8.933 -23.666 1.00 85.00 160 PRO A N 1
ATOM 1268 C CA . PRO A 1 160 ? 11.001 -8.151 -24.110 1.00 85.00 160 PRO A CA 1
ATOM 1269 C C . PRO A 1 160 ? 11.019 -6.752 -23.486 1.00 85.00 160 PRO A C 1
ATOM 1271 O O . PRO A 1 160 ? 10.022 -6.038 -23.517 1.00 85.00 160 PRO A O 1
ATOM 1274 N N . GLY A 1 161 ? 12.166 -6.364 -22.931 1.00 83.81 161 GLY A N 1
ATOM 1275 C CA . GLY A 1 161 ? 12.340 -5.067 -22.276 1.00 83.81 161 GLY A CA 1
ATOM 1276 C C . GLY A 1 161 ? 11.851 -5.000 -20.834 1.00 83.81 161 GLY A C 1
ATOM 1277 O O . GLY A 1 161 ? 12.056 -3.976 -20.208 1.00 83.81 161 GLY A O 1
ATOM 1278 N N . ILE A 1 162 ? 11.249 -6.057 -20.275 1.00 87.94 162 ILE A N 1
ATOM 1279 C CA . ILE A 1 162 ? 10.876 -6.107 -18.856 1.00 87.94 162 ILE A CA 1
ATOM 1280 C C . ILE A 1 162 ? 11.894 -6.928 -18.073 1.00 87.94 162 ILE A C 1
ATOM 1282 O O . ILE A 1 162 ? 12.197 -8.076 -18.409 1.00 87.94 162 ILE A O 1
ATOM 1286 N N . PHE A 1 163 ? 12.352 -6.381 -16.951 1.00 86.62 163 PHE A N 1
ATOM 1287 C CA . PHE A 1 163 ? 13.149 -7.121 -15.982 1.00 86.62 163 PHE A CA 1
ATOM 1288 C C . PHE A 1 163 ? 12.518 -7.058 -14.590 1.00 86.62 163 PHE A C 1
ATOM 1290 O O . PHE A 1 163 ? 12.012 -6.031 -14.152 1.00 86.62 163 PHE A O 1
ATOM 1297 N N . VAL A 1 164 ? 12.547 -8.186 -13.879 1.00 83.81 164 VAL A N 1
ATOM 1298 C CA . VAL A 1 164 ? 12.044 -8.300 -12.500 1.00 83.81 164 VAL A CA 1
ATOM 1299 C C . VAL A 1 164 ? 13.213 -8.131 -11.531 1.00 83.81 164 VAL A C 1
ATOM 1301 O O . VAL A 1 164 ? 14.247 -8.793 -11.692 1.00 83.81 164 VAL A O 1
ATOM 1304 N N . TYR A 1 165 ? 13.049 -7.266 -10.529 1.00 75.44 165 TYR A N 1
ATOM 1305 C CA . TYR A 1 165 ? 14.058 -7.017 -9.500 1.00 75.44 165 TYR A CA 1
ATOM 1306 C C . TYR A 1 165 ? 14.148 -8.186 -8.516 1.00 75.44 165 TYR A C 1
ATOM 1308 O O . TYR A 1 165 ? 13.141 -8.624 -7.962 1.00 75.44 165 TYR A O 1
ATOM 1316 N N . GLY A 1 166 ? 15.374 -8.655 -8.268 1.00 74.88 166 GLY A N 1
ATOM 1317 C CA . GLY A 1 166 ? 15.640 -9.747 -7.328 1.00 74.88 166 GLY A CA 1
ATOM 1318 C C . GLY A 1 166 ? 14.964 -11.058 -7.730 1.00 74.88 166 GLY A C 1
ATOM 1319 O O . GLY A 1 166 ? 14.718 -11.293 -8.909 1.00 74.88 166 GLY A O 1
ATOM 1320 N N . ASP A 1 167 ? 14.677 -11.904 -6.746 1.00 68.88 167 ASP A N 1
ATOM 1321 C CA . ASP A 1 167 ? 13.874 -13.120 -6.882 1.00 68.88 167 ASP A CA 1
ATOM 1322 C C . ASP A 1 167 ? 12.701 -13.008 -5.893 1.00 68.88 167 ASP A C 1
ATOM 1324 O O . ASP A 1 167 ? 12.896 -13.242 -4.697 1.00 68.88 167 ASP A O 1
ATOM 1328 N N . PRO A 1 168 ? 11.529 -12.500 -6.319 1.00 62.94 168 PRO A N 1
ATOM 1329 C CA . PRO A 1 168 ? 10.422 -12.219 -5.413 1.00 62.94 168 PRO A CA 1
ATOM 1330 C C . PRO A 1 168 ? 9.866 -13.514 -4.809 1.00 62.94 168 PRO A C 1
ATOM 1332 O O . PRO A 1 168 ? 9.099 -14.240 -5.429 1.00 62.94 168 PRO A O 1
ATOM 1335 N N . GLN A 1 169 ? 10.235 -13.768 -3.554 1.00 53.47 169 GLN A N 1
ATOM 1336 C CA . GLN A 1 169 ? 9.732 -14.876 -2.731 1.00 53.47 169 GLN A CA 1
ATOM 1337 C C . GLN A 1 169 ? 8.469 -14.487 -1.931 1.00 53.47 169 GLN A C 1
ATOM 1339 O O . GLN A 1 169 ? 7.986 -15.256 -1.103 1.00 53.47 169 GLN A O 1
ATOM 1344 N N . VAL A 1 170 ? 7.963 -13.263 -2.123 1.00 61.59 170 VAL A N 1
ATOM 1345 C CA . VAL A 1 170 ? 6.897 -12.632 -1.325 1.00 61.59 170 VAL A CA 1
ATOM 1346 C C . VAL A 1 170 ? 5.847 -11.972 -2.221 1.00 61.59 170 VAL A C 1
ATOM 1348 O O . VAL A 1 170 ? 6.018 -11.880 -3.433 1.00 61.59 170 VAL A O 1
ATOM 1351 N N . CYS A 1 171 ? 4.766 -11.470 -1.616 1.00 66.12 171 CYS A N 1
ATOM 1352 C CA . CYS A 1 171 ? 3.632 -10.863 -2.315 1.00 66.12 171 CYS A CA 1
ATOM 1353 C C . CYS A 1 171 ? 3.966 -9.601 -3.125 1.00 66.12 171 CYS A C 1
ATOM 1355 O O . CYS A 1 171 ? 3.139 -9.173 -3.913 1.00 66.12 171 CYS A O 1
ATOM 1357 N N . VAL A 1 172 ? 5.142 -8.989 -2.980 1.00 73.44 172 VAL A N 1
ATOM 1358 C CA . VAL A 1 172 ? 5.507 -7.792 -3.750 1.00 73.44 172 VAL A CA 1
ATOM 1359 C C . VAL A 1 172 ? 6.445 -8.162 -4.890 1.00 73.44 172 VAL A C 1
ATOM 1361 O O . VAL A 1 172 ? 7.559 -8.632 -4.663 1.00 73.44 172 VAL A O 1
ATOM 1364 N N . VAL A 1 173 ? 6.009 -7.890 -6.118 1.00 80.00 173 VAL A N 1
ATOM 1365 C CA . VAL A 1 173 ? 6.814 -8.046 -7.330 1.00 80.00 173 VAL A CA 1
ATOM 1366 C C . VAL A 1 173 ? 7.144 -6.662 -7.867 1.00 80.00 173 VAL A C 1
ATOM 1368 O O . VAL A 1 173 ? 6.242 -5.915 -8.241 1.00 80.00 173 VAL A O 1
ATOM 1371 N N . ALA A 1 174 ? 8.434 -6.330 -7.913 1.00 84.81 174 ALA A N 1
ATOM 1372 C CA . ALA A 1 174 ? 8.931 -5.108 -8.533 1.00 84.81 174 ALA A CA 1
ATOM 1373 C C . ALA A 1 174 ? 9.556 -5.420 -9.897 1.00 84.81 174 ALA A C 1
ATOM 1375 O O . ALA A 1 174 ? 10.325 -6.378 -10.032 1.00 84.81 174 ALA A O 1
ATOM 1376 N N . PHE A 1 175 ? 9.258 -4.607 -10.904 1.00 87.81 175 PHE A N 1
ATOM 1377 C CA . PHE A 1 175 ? 9.809 -4.758 -12.247 1.00 87.81 175 PHE A CA 1
ATOM 1378 C C . PHE A 1 175 ? 10.028 -3.402 -12.923 1.00 87.81 175 PHE A C 1
ATOM 1380 O O . PHE A 1 175 ? 9.345 -2.424 -12.626 1.00 87.81 175 PHE A O 1
ATOM 1387 N N . GLY A 1 176 ? 11.021 -3.352 -13.803 1.00 87.69 176 GLY A N 1
ATOM 1388 C CA . GLY A 1 176 ? 11.422 -2.171 -14.560 1.00 87.69 176 GLY A CA 1
ATOM 1389 C C . GLY A 1 176 ? 11.542 -2.476 -16.049 1.00 87.69 176 GLY A C 1
ATOM 1390 O O . GLY A 1 176 ? 11.317 -3.613 -16.479 1.00 87.69 176 GLY A O 1
ATOM 1391 N N . SER A 1 177 ? 11.898 -1.449 -16.822 1.00 89.19 177 SER A N 1
ATOM 1392 C CA . SER A 1 177 ? 12.184 -1.569 -18.251 1.00 89.19 177 SER A CA 1
ATOM 1393 C C . SER A 1 177 ? 13.489 -0.879 -18.613 1.00 89.19 177 SER A C 1
ATOM 1395 O O . SER A 1 177 ? 13.830 0.155 -18.041 1.00 89.19 177 SER A O 1
ATOM 1397 N N . ASP A 1 178 ? 14.239 -1.489 -19.528 1.00 88.44 178 ASP A N 1
ATOM 1398 C CA . ASP A 1 178 ? 15.456 -0.937 -20.129 1.00 88.44 178 ASP A CA 1
ATOM 1399 C C . ASP A 1 178 ? 15.231 -0.454 -21.573 1.00 88.44 178 ASP A C 1
ATOM 1401 O O . ASP A 1 178 ? 16.148 0.082 -22.195 1.00 88.44 178 ASP A O 1
ATOM 1405 N N . ARG A 1 179 ? 14.013 -0.629 -22.109 1.00 87.81 179 ARG A N 1
ATOM 1406 C CA . ARG A 1 179 ? 13.662 -0.296 -23.503 1.00 87.81 179 ARG A CA 1
ATOM 1407 C C . ARG A 1 179 ? 12.698 0.869 -23.650 1.00 87.81 179 ARG A C 1
ATOM 1409 O O . ARG A 1 179 ? 12.687 1.507 -24.695 1.00 87.81 179 ARG A O 1
ATOM 1416 N N . PHE A 1 180 ? 11.887 1.131 -22.636 1.00 89.44 180 PHE A N 1
ATOM 1417 C CA . PHE A 1 180 ? 10.867 2.174 -22.655 1.00 89.44 180 PHE A CA 1
ATOM 1418 C C . PHE A 1 180 ? 10.667 2.743 -21.253 1.00 89.44 180 PHE A C 1
ATOM 1420 O O . PHE A 1 180 ? 11.080 2.148 -20.256 1.00 89.44 180 PHE A O 1
ATOM 1427 N N . ASP A 1 181 ? 10.013 3.897 -21.174 1.00 89.31 181 ASP A N 1
ATOM 1428 C CA . ASP A 1 181 ? 9.669 4.519 -19.901 1.00 89.31 181 ASP A CA 1
ATOM 1429 C C . ASP A 1 181 ? 8.635 3.665 -19.152 1.00 89.31 181 ASP A C 1
ATOM 1431 O O . ASP A 1 181 ? 7.503 3.460 -19.603 1.00 89.31 181 ASP A O 1
ATOM 1435 N N . ILE A 1 182 ? 9.035 3.156 -17.988 1.00 89.56 182 ILE A N 1
ATOM 1436 C CA . ILE A 1 182 ? 8.200 2.273 -17.179 1.00 89.56 182 ILE A CA 1
ATOM 1437 C C . ILE A 1 182 ? 6.956 2.986 -16.622 1.00 89.56 182 ILE A C 1
ATOM 1439 O O . ILE A 1 182 ? 5.942 2.338 -16.374 1.00 89.56 182 ILE A O 1
ATOM 1443 N N . TYR A 1 183 ? 6.971 4.312 -16.468 1.00 88.62 183 TYR A N 1
ATOM 1444 C CA . TYR A 1 183 ? 5.797 5.048 -15.995 1.00 88.62 183 TYR A CA 1
ATOM 1445 C C . TYR A 1 183 ? 4.742 5.213 -17.091 1.00 88.62 183 TYR A C 1
ATOM 1447 O O . TYR A 1 183 ? 3.548 5.180 -16.798 1.00 88.62 183 TYR A O 1
ATOM 1455 N N . ARG A 1 184 ? 5.159 5.263 -18.361 1.00 88.62 184 ARG A N 1
ATOM 1456 C CA . ARG A 1 184 ? 4.235 5.217 -19.506 1.00 88.62 184 ARG A CA 1
ATOM 1457 C C . ARG A 1 184 ? 3.553 3.862 -19.628 1.00 88.62 184 ARG A C 1
ATOM 1459 O O . ARG A 1 184 ? 2.370 3.792 -19.943 1.00 88.62 184 ARG A O 1
ATOM 1466 N N . LEU A 1 185 ? 4.272 2.782 -19.303 1.00 89.50 185 LEU A N 1
ATOM 1467 C CA . LEU A 1 185 ? 3.667 1.453 -19.192 1.00 89.50 185 LEU A CA 1
ATOM 1468 C C . LEU A 1 185 ? 2.558 1.454 -18.129 1.00 89.50 185 LEU A C 1
ATOM 1470 O O . LEU A 1 185 ? 1.472 0.946 -18.389 1.00 89.50 185 LEU A O 1
ATOM 1474 N N . ALA A 1 186 ? 2.801 2.043 -16.952 1.00 85.81 186 ALA A N 1
ATOM 1475 C CA . ALA A 1 186 ? 1.765 2.167 -15.922 1.00 85.81 186 ALA A CA 1
ATOM 1476 C C . ALA A 1 186 ? 0.559 2.984 -16.401 1.00 85.81 186 ALA A C 1
ATOM 1478 O O . ALA A 1 186 ? -0.577 2.607 -16.123 1.00 85.81 186 ALA A O 1
ATOM 1479 N N . GLN A 1 187 ? 0.793 4.057 -17.156 1.00 84.25 187 GLN A N 1
ATOM 1480 C CA . GLN A 1 187 ? -0.268 4.888 -17.715 1.00 84.25 187 GLN A CA 1
ATOM 1481 C C . GLN A 1 187 ? -1.131 4.112 -18.725 1.00 84.25 187 GLN A C 1
ATOM 1483 O O . GLN A 1 187 ? -2.347 4.048 -18.553 1.00 84.25 187 GLN A O 1
ATOM 1488 N N . GLY A 1 188 ? -0.522 3.414 -19.691 1.00 85.81 188 GLY A N 1
ATOM 1489 C CA . GLY A 1 188 ? -1.256 2.578 -20.655 1.00 85.81 188 GLY A CA 1
ATOM 1490 C C . GLY A 1 188 ? -1.985 1.385 -20.023 1.00 85.81 188 GLY A C 1
ATOM 1491 O O . GLY A 1 188 ? -2.993 0.902 -20.538 1.00 85.81 188 GLY A O 1
ATOM 1492 N N . LEU A 1 189 ? -1.521 0.923 -18.862 1.00 85.81 189 LEU A N 1
ATOM 1493 C CA . LEU A 1 189 ? -2.212 -0.091 -18.068 1.00 85.81 189 LEU A CA 1
ATOM 1494 C C . LEU A 1 189 ? -3.417 0.472 -17.289 1.00 85.81 189 LEU A C 1
ATOM 1496 O O . LEU A 1 189 ? -4.382 -0.267 -17.070 1.00 85.81 189 LEU A O 1
ATOM 1500 N N . SER A 1 190 ? -3.387 1.755 -16.920 1.00 79.25 190 SER A N 1
ATOM 1501 C CA . SER A 1 190 ? -4.366 2.416 -16.047 1.00 79.25 190 SER A CA 1
ATOM 1502 C C . SER A 1 190 ? -5.487 3.163 -16.797 1.00 79.25 190 SER A C 1
ATOM 1504 O O . SER A 1 190 ? -6.658 3.006 -16.456 1.00 79.25 190 SER A O 1
ATOM 1506 N N . GLU A 1 191 ? -5.171 3.960 -17.827 1.00 68.62 191 GLU A N 1
ATOM 1507 C CA . GLU A 1 191 ? -6.084 4.974 -18.395 1.00 68.62 191 GLU A CA 1
ATOM 1508 C C . GLU A 1 191 ? -7.230 4.421 -19.256 1.00 68.62 191 GLU A C 1
ATOM 1510 O O . GLU A 1 191 ? -7.019 3.984 -20.379 1.00 68.62 191 GLU A O 1
ATOM 1515 N N . LEU A 1 192 ? -8.483 4.532 -18.812 1.00 52.12 192 LEU A N 1
ATOM 1516 C CA . LEU A 1 192 ? -9.663 4.237 -19.643 1.00 52.12 192 LEU A CA 1
ATOM 1517 C C . LEU A 1 192 ? -9.946 5.359 -20.673 1.00 52.12 192 LEU A C 1
ATOM 1519 O O . LEU A 1 192 ? -9.639 6.517 -20.396 1.00 52.12 192 LEU A O 1
ATOM 1523 N N . PRO A 1 193 ? -10.559 5.066 -21.847 1.00 48.53 193 PRO A N 1
ATOM 1524 C CA . PRO A 1 193 ? -11.261 3.827 -22.215 1.00 48.53 193 PRO A CA 1
ATOM 1525 C C . PRO A 1 193 ? -10.394 2.743 -22.878 1.00 48.53 193 PRO A C 1
ATOM 1527 O O . PRO A 1 193 ? -10.878 1.628 -23.052 1.00 48.53 193 PRO A O 1
ATOM 1530 N N . ASN A 1 194 ? -9.144 3.048 -23.241 1.00 55.44 194 ASN A N 1
ATOM 1531 C CA . ASN A 1 194 ? -8.254 2.122 -23.963 1.00 55.44 194 ASN A CA 1
ATOM 1532 C C . ASN A 1 194 ? -7.308 1.325 -23.044 1.00 55.44 194 ASN A C 1
ATOM 1534 O O . ASN A 1 194 ? -6.699 0.348 -23.476 1.00 55.44 194 ASN A O 1
ATOM 1538 N N . GLY A 1 195 ? -7.174 1.743 -21.789 1.00 58.72 195 GLY A N 1
ATOM 1539 C CA . GLY A 1 195 ? -6.366 1.098 -20.765 1.00 58.72 195 GLY A CA 1
ATOM 1540 C C . GLY A 1 195 ? -7.057 -0.108 -20.156 1.00 58.72 195 GLY A C 1
ATOM 1541 O O . GLY A 1 195 ? -8.219 -0.421 -20.418 1.00 58.72 195 GLY A O 1
ATOM 1542 N N . ARG A 1 196 ? -6.293 -0.843 -19.355 1.00 74.00 196 ARG A N 1
ATOM 1543 C CA . ARG A 1 196 ? -6.616 -2.230 -18.999 1.00 74.00 196 ARG A CA 1
ATOM 1544 C C . ARG A 1 196 ? -7.072 -2.389 -17.549 1.00 74.00 196 ARG A C 1
ATOM 1546 O O . ARG A 1 196 ? -7.275 -3.508 -17.089 1.00 74.00 196 ARG A O 1
ATOM 1553 N N . GLY A 1 197 ? -7.282 -1.265 -16.859 1.00 74.50 197 GLY A N 1
ATOM 1554 C CA . GLY A 1 197 ? -7.828 -1.201 -15.505 1.00 74.50 197 GLY A CA 1
ATOM 1555 C C . GLY A 1 197 ? -6.853 -1.660 -14.423 1.00 74.50 197 GLY A C 1
ATOM 1556 O O . GLY A 1 197 ? -7.301 -2.117 -13.375 1.00 74.50 197 GLY A O 1
ATOM 1557 N N . TRP A 1 198 ? -5.542 -1.582 -14.678 1.00 81.81 198 TRP A N 1
ATOM 1558 C CA . TRP A 1 198 ? -4.517 -1.942 -13.703 1.00 81.81 198 TRP A CA 1
ATOM 1559 C C . TRP A 1 198 ? -3.887 -0.691 -13.082 1.00 81.81 198 TRP A C 1
ATOM 1561 O O . TRP A 1 198 ? -3.142 0.029 -13.740 1.00 81.81 198 TRP A O 1
ATOM 1571 N N . CYS A 1 199 ? -4.086 -0.504 -11.779 1.00 76.31 199 CYS A N 1
ATOM 1572 C CA . CYS A 1 199 ? -3.353 0.477 -10.983 1.00 76.31 199 CYS A CA 1
ATOM 1573 C C . CYS A 1 199 ? -2.107 -0.166 -10.356 1.00 76.31 199 CYS A C 1
ATOM 1575 O O . CYS A 1 199 ? -2.210 -1.074 -9.528 1.00 76.31 199 CYS A O 1
ATOM 1577 N N . LEU A 1 200 ? -0.922 0.299 -10.756 1.00 82.31 200 LEU A N 1
ATOM 1578 C CA . LEU A 1 200 ? 0.371 -0.133 -10.218 1.00 82.31 200 LEU A CA 1
ATOM 1579 C C . LEU A 1 200 ? 1.023 1.032 -9.476 1.00 82.31 200 LEU A C 1
ATOM 1581 O O . LEU A 1 200 ? 0.902 2.171 -9.924 1.00 82.31 200 LEU A O 1
ATOM 1585 N N . ASN A 1 201 ? 1.743 0.770 -8.382 1.00 81.38 201 ASN A N 1
ATOM 1586 C CA . ASN A 1 201 ? 2.436 1.863 -7.699 1.00 81.38 201 ASN A CA 1
ATOM 1587 C C . ASN A 1 201 ? 3.840 2.057 -8.282 1.00 81.38 201 ASN A C 1
ATOM 1589 O O . ASN A 1 201 ? 4.569 1.096 -8.556 1.00 81.38 201 ASN A O 1
ATOM 1593 N N . ALA A 1 202 ? 4.210 3.323 -8.445 1.00 78.75 202 ALA A N 1
ATOM 1594 C CA . ALA A 1 202 ? 5.504 3.745 -8.950 1.00 78.75 202 ALA A CA 1
ATOM 1595 C C . ALA A 1 202 ? 6.581 3.696 -7.855 1.00 78.75 202 ALA A C 1
ATOM 1597 O O . ALA A 1 202 ? 6.388 4.184 -6.742 1.00 78.75 202 ALA A O 1
ATOM 1598 N N . LEU A 1 203 ? 7.742 3.145 -8.195 1.00 74.31 203 LEU A N 1
ATOM 1599 C CA . LEU A 1 203 ? 8.966 3.200 -7.405 1.00 74.31 203 LEU A CA 1
ATOM 1600 C C . LEU A 1 203 ? 9.910 4.228 -8.021 1.00 74.31 203 LEU A C 1
ATOM 1602 O O . LEU A 1 203 ? 10.138 4.218 -9.224 1.00 74.31 203 LEU A O 1
ATOM 1606 N N . GLN A 1 204 ? 10.481 5.089 -7.182 1.00 57.94 204 GLN A N 1
ATOM 1607 C CA . GLN A 1 204 ? 11.226 6.264 -7.637 1.00 57.94 204 GLN A CA 1
ATOM 1608 C C . GLN A 1 204 ? 12.699 5.975 -7.959 1.00 57.94 204 GLN A C 1
ATOM 1610 O O . GLN A 1 204 ? 13.291 6.676 -8.780 1.00 57.94 204 GLN A O 1
ATOM 1615 N N . PHE A 1 205 ? 13.313 4.974 -7.312 1.00 55.50 205 PHE A N 1
ATOM 1616 C CA . PHE A 1 205 ? 14.739 4.694 -7.485 1.00 55.50 205 PHE A CA 1
ATOM 1617 C C . PHE A 1 205 ? 15.112 3.218 -7.235 1.00 55.50 205 PHE A C 1
ATOM 1619 O O . PHE A 1 205 ? 15.051 2.763 -6.091 1.00 55.50 205 PHE A O 1
ATOM 1626 N N . PRO A 1 206 ? 15.568 2.476 -8.262 1.00 74.19 206 PRO A N 1
ATOM 1627 C CA . PRO A 1 206 ? 15.496 2.827 -9.688 1.00 74.19 206 PRO A CA 1
ATOM 1628 C C . PRO A 1 206 ? 14.036 2.991 -10.166 1.00 74.19 206 PRO A C 1
ATOM 1630 O O . PRO A 1 206 ? 13.139 2.474 -9.497 1.00 74.19 206 PRO A O 1
ATOM 1633 N N . PRO A 1 207 ? 13.784 3.687 -11.297 1.00 79.31 207 PRO A N 1
ATOM 1634 C CA . PRO A 1 207 ? 12.447 3.784 -11.878 1.00 79.31 207 PRO A CA 1
ATOM 1635 C C . PRO A 1 207 ? 11.854 2.399 -12.116 1.00 79.31 207 PRO A C 1
ATOM 1637 O O . PRO A 1 207 ? 12.405 1.599 -12.875 1.00 79.31 207 PRO A O 1
ATOM 1640 N N . ALA A 1 208 ? 10.752 2.099 -11.438 1.00 85.19 208 ALA A N 1
ATOM 1641 C CA . ALA A 1 208 ? 10.130 0.786 -11.493 1.00 85.19 208 ALA A CA 1
ATOM 1642 C C . ALA A 1 208 ? 8.652 0.858 -11.114 1.00 85.19 208 ALA A C 1
ATOM 1644 O O . ALA A 1 208 ? 8.160 1.871 -10.621 1.00 85.19 208 ALA A O 1
ATOM 1645 N N . LEU A 1 209 ? 7.950 -0.249 -11.313 1.00 84.12 209 LEU A N 1
ATOM 1646 C CA . LEU A 1 209 ? 6.607 -0.463 -10.791 1.00 84.12 209 LEU A CA 1
ATOM 1647 C C . LEU A 1 209 ? 6.654 -1.603 -9.790 1.00 84.12 209 LEU A C 1
ATOM 1649 O O . LEU A 1 209 ? 7.427 -2.550 -9.960 1.00 84.12 209 LEU A O 1
ATOM 1653 N N . HIS A 1 210 ? 5.807 -1.540 -8.767 1.00 84.25 210 HIS A N 1
ATOM 1654 C CA . HIS A 1 210 ? 5.543 -2.704 -7.934 1.00 84.25 210 HIS A CA 1
ATOM 1655 C C . HIS A 1 210 ? 4.056 -3.044 -7.885 1.00 84.25 210 HIS A C 1
ATOM 1657 O O . HIS A 1 210 ? 3.186 -2.177 -7.780 1.00 84.25 210 HIS A O 1
ATOM 1663 N N . LEU A 1 211 ? 3.792 -4.347 -7.945 1.00 80.38 211 LEU A N 1
ATOM 1664 C CA . LEU A 1 211 ? 2.485 -4.948 -7.745 1.00 80.38 211 LEU A CA 1
ATOM 1665 C C . LEU A 1 211 ? 2.521 -5.757 -6.452 1.00 80.38 211 LEU A C 1
ATOM 1667 O O . LEU A 1 211 ? 3.414 -6.584 -6.257 1.00 80.38 211 LEU A O 1
ATOM 1671 N N . CYS A 1 212 ? 1.535 -5.544 -5.584 1.00 73.12 212 CYS A N 1
ATOM 1672 C CA . CYS A 1 212 ? 1.288 -6.434 -4.458 1.00 73.12 212 CYS A CA 1
ATOM 1673 C C . CYS A 1 212 ? 0.273 -7.504 -4.883 1.00 73.12 212 CYS A C 1
ATOM 1675 O O . CYS A 1 212 ? -0.909 -7.221 -5.074 1.00 73.12 212 CYS A O 1
ATOM 1677 N N . VAL A 1 213 ? 0.755 -8.727 -5.053 1.00 67.50 213 VAL A N 1
ATOM 1678 C CA . VAL A 1 213 ? 0.002 -9.929 -5.390 1.00 67.50 213 VAL A CA 1
ATOM 1679 C C . VAL A 1 213 ? -0.667 -10.467 -4.127 1.00 67.50 213 VAL A C 1
ATOM 1681 O O . VAL A 1 213 ? -0.014 -10.936 -3.198 1.00 67.50 213 VAL A O 1
ATOM 1684 N N . THR A 1 214 ? -1.990 -10.408 -4.101 1.00 62.06 214 THR A N 1
ATOM 1685 C CA . THR A 1 214 ? -2.832 -11.041 -3.074 1.00 62.06 214 THR A CA 1
ATOM 1686 C C . THR A 1 214 ? -3.365 -12.385 -3.578 1.00 62.06 214 THR A C 1
ATOM 1688 O O . THR A 1 214 ? -3.319 -12.659 -4.777 1.00 62.06 214 THR A O 1
ATOM 1691 N N . ASP A 1 215 ? -3.956 -13.207 -2.707 1.00 56.25 215 ASP A N 1
ATOM 1692 C CA . ASP A 1 215 ? -4.616 -14.462 -3.115 1.00 56.25 215 ASP A CA 1
ATOM 1693 C C . ASP A 1 215 ? -5.652 -14.270 -4.227 1.00 56.25 215 ASP A C 1
ATOM 1695 O O . ASP A 1 215 ? -5.855 -15.130 -5.077 1.00 56.25 215 ASP A O 1
ATOM 1699 N N . LEU A 1 216 ? -6.287 -13.105 -4.278 1.00 57.69 216 LEU A N 1
ATOM 1700 C CA . LEU A 1 216 ? -7.303 -12.779 -5.273 1.00 57.69 216 LEU A CA 1
ATOM 1701 C C . LEU A 1 216 ? -6.724 -12.475 -6.671 1.00 57.69 216 LEU A C 1
ATOM 1703 O O . LEU A 1 216 ? -7.479 -12.379 -7.643 1.00 57.69 216 LEU A O 1
ATOM 1707 N N . HIS A 1 217 ? -5.395 -12.411 -6.796 1.00 64.94 217 HIS A N 1
ATOM 1708 C CA . HIS A 1 217 ? -4.671 -12.454 -8.069 1.00 64.94 217 HIS A CA 1
ATOM 1709 C C . HIS A 1 217 ? -4.400 -13.888 -8.552 1.00 64.94 217 HIS A C 1
ATOM 1711 O O . HIS A 1 217 ? -4.017 -14.070 -9.705 1.00 64.94 217 HIS A O 1
ATOM 1717 N N . THR A 1 218 ? -4.615 -14.901 -7.702 1.00 62.03 218 THR A N 1
ATOM 1718 C CA . THR A 1 218 ? -4.434 -16.325 -8.046 1.00 62.03 218 THR A CA 1
ATOM 1719 C C . THR A 1 218 ? -5.688 -16.965 -8.648 1.00 62.03 218 THR A C 1
ATOM 1721 O O . THR A 1 218 ? -5.660 -18.128 -9.042 1.00 62.03 218 THR A O 1
ATOM 1724 N N . VAL A 1 219 ? -6.784 -16.201 -8.762 1.00 69.38 219 VAL A N 1
ATOM 1725 C CA . VAL A 1 219 ? -7.973 -16.608 -9.523 1.00 69.38 219 VAL A CA 1
ATOM 1726 C C . VAL A 1 219 ? -7.564 -16.913 -10.966 1.00 69.38 219 VAL A C 1
ATOM 1728 O O . VAL A 1 219 ? -6.816 -16.148 -11.580 1.00 69.38 219 VAL A O 1
ATOM 1731 N N . GLU A 1 220 ? -8.060 -18.032 -11.494 1.00 73.12 220 GLU A N 1
ATOM 1732 C CA . GLU A 1 220 ? -7.696 -18.549 -12.813 1.00 73.12 220 GLU A CA 1
ATOM 1733 C C . GLU A 1 220 ? -7.807 -17.474 -13.907 1.00 73.12 220 GLU A C 1
ATOM 1735 O O . GLU A 1 220 ? -8.803 -16.753 -14.004 1.00 73.12 220 GLU A O 1
ATOM 1740 N N . GLY A 1 221 ? -6.754 -17.335 -14.717 1.00 74.81 221 GLY A N 1
ATOM 1741 C CA . GLY A 1 221 ? -6.705 -16.403 -15.841 1.00 74.81 221 GLY A CA 1
ATOM 1742 C C . GLY A 1 221 ? -6.348 -14.960 -15.478 1.00 74.81 221 GLY A C 1
ATOM 1743 O O . GLY A 1 221 ? -6.079 -14.162 -16.379 1.00 74.81 221 GLY A O 1
ATOM 1744 N N . ARG A 1 222 ? -6.314 -14.583 -14.191 1.00 79.44 222 ARG A N 1
ATOM 1745 C CA . ARG A 1 222 ? -6.008 -13.199 -13.789 1.00 79.44 222 ARG A CA 1
ATOM 1746 C C . ARG A 1 222 ? -4.533 -12.858 -13.967 1.00 79.44 222 ARG A C 1
ATOM 1748 O O . ARG A 1 222 ? -4.215 -11.809 -14.526 1.00 79.44 222 ARG A O 1
ATOM 1755 N N . ALA A 1 223 ? -3.643 -13.756 -13.551 1.00 79.69 223 ALA A N 1
ATOM 1756 C CA . ALA A 1 223 ? -2.212 -13.607 -13.791 1.00 79.69 223 ALA A CA 1
ATOM 1757 C C . ALA A 1 223 ? -1.902 -13.618 -15.299 1.00 79.69 223 ALA A C 1
ATOM 1759 O O . ALA A 1 223 ? -1.125 -12.797 -15.778 1.00 79.69 223 ALA A O 1
ATOM 1760 N N . GLU A 1 224 ? -2.549 -14.493 -16.072 1.00 83.94 224 GLU A N 1
ATOM 1761 C CA . GLU A 1 224 ? -2.435 -14.548 -17.534 1.00 83.94 224 GLU A CA 1
ATOM 1762 C C . GLU A 1 224 ? -2.878 -13.237 -18.187 1.00 83.94 224 GLU A C 1
ATOM 1764 O O . GLU A 1 224 ? -2.178 -12.733 -19.066 1.00 83.94 224 GLU A O 1
ATOM 1769 N N . GLY A 1 225 ? -4.013 -12.688 -17.743 1.00 85.19 225 GLY A N 1
ATOM 1770 C CA . GLY A 1 225 ? -4.539 -11.405 -18.195 1.00 85.19 225 GLY A CA 1
ATOM 1771 C C . GLY A 1 225 ? -3.543 -10.279 -17.950 1.00 85.19 225 GLY A C 1
ATOM 1772 O O . GLY A 1 225 ? -3.180 -9.586 -18.896 1.00 85.19 225 GLY A O 1
ATOM 1773 N N . PHE A 1 226 ? -3.013 -10.180 -16.728 1.00 87.44 226 PHE A N 1
ATOM 1774 C CA . PHE A 1 226 ? -1.983 -9.199 -16.387 1.00 87.44 226 PHE A CA 1
ATOM 1775 C C . PHE A 1 226 ? -0.746 -9.321 -17.290 1.00 87.44 226 PHE A C 1
ATOM 1777 O O . PHE A 1 226 ? -0.309 -8.337 -17.879 1.00 87.44 226 PHE A O 1
ATOM 1784 N N . ILE A 1 227 ? -0.205 -10.532 -17.466 1.00 88.44 227 ILE A N 1
ATOM 1785 C CA . ILE A 1 227 ? 0.967 -10.761 -18.327 1.00 88.44 227 ILE A CA 1
ATOM 1786 C C . ILE A 1 227 ? 0.686 -10.364 -19.779 1.00 88.44 227 ILE A C 1
ATOM 1788 O O . ILE A 1 227 ? 1.530 -9.727 -20.411 1.00 88.44 227 ILE A O 1
ATOM 1792 N N . ARG A 1 228 ? -0.480 -10.731 -20.322 1.00 88.81 228 ARG A N 1
ATOM 1793 C CA . ARG A 1 228 ? -0.891 -10.376 -21.689 1.00 88.81 228 ARG A CA 1
ATOM 1794 C C . ARG A 1 228 ? -0.992 -8.862 -21.859 1.00 88.81 228 ARG A C 1
ATOM 1796 O O . ARG A 1 228 ? -0.515 -8.320 -22.852 1.00 88.81 228 ARG A O 1
ATOM 1803 N N . ASP A 1 229 ? -1.600 -8.198 -20.890 1.00 90.25 229 ASP A N 1
ATOM 1804 C CA . ASP A 1 229 ? -1.838 -6.762 -20.897 1.00 90.25 229 ASP A CA 1
ATOM 1805 C C . ASP A 1 229 ? -0.515 -5.985 -20.817 1.00 90.25 229 ASP A C 1
ATOM 1807 O O . ASP A 1 229 ? -0.258 -5.146 -21.678 1.00 90.25 229 ASP A O 1
ATOM 1811 N N . VAL A 1 230 ? 0.386 -6.363 -19.899 1.00 91.06 230 VAL A N 1
ATOM 1812 C CA . VAL A 1 230 ? 1.761 -5.828 -19.833 1.00 91.06 230 VAL A CA 1
ATOM 1813 C C . VAL A 1 230 ? 2.510 -6.066 -21.144 1.00 91.06 230 VAL A C 1
ATOM 1815 O O . VAL A 1 230 ? 3.154 -5.153 -21.648 1.00 91.06 230 VAL A O 1
ATOM 1818 N N . SER A 1 231 ? 2.411 -7.269 -21.723 1.00 90.44 231 SER A N 1
ATOM 1819 C CA . SER A 1 231 ? 3.095 -7.596 -22.984 1.00 90.44 231 SER A CA 1
ATOM 1820 C C . SER A 1 231 ? 2.616 -6.723 -24.139 1.00 90.44 231 SER A C 1
ATOM 1822 O O . SER A 1 231 ? 3.419 -6.323 -24.976 1.00 90.44 231 SER A O 1
ATOM 1824 N N . THR A 1 232 ? 1.314 -6.432 -24.186 1.00 90.69 232 THR A N 1
ATOM 1825 C CA . THR A 1 232 ? 0.723 -5.648 -25.273 1.00 90.69 232 THR A CA 1
ATOM 1826 C C . THR A 1 232 ? 1.157 -4.187 -25.182 1.00 90.69 232 THR A C 1
ATOM 1828 O O . THR A 1 232 ? 1.684 -3.657 -26.152 1.00 90.69 232 THR A O 1
ATOM 1831 N N . VAL A 1 233 ? 1.044 -3.572 -23.998 1.00 90.44 233 VAL A N 1
ATOM 1832 C CA . VAL A 1 233 ? 1.459 -2.171 -23.796 1.00 90.44 233 VAL A CA 1
ATOM 1833 C C . VAL A 1 233 ? 2.977 -2.012 -23.967 1.00 90.44 233 VAL A C 1
ATOM 1835 O O . VAL A 1 233 ? 3.440 -1.031 -24.541 1.00 90.44 233 VAL A O 1
ATOM 1838 N N . ALA A 1 234 ? 3.773 -2.996 -23.532 1.00 90.81 234 ALA A N 1
ATOM 1839 C CA . ALA A 1 234 ? 5.220 -2.997 -23.747 1.00 90.81 234 ALA A CA 1
ATOM 1840 C C . ALA A 1 234 ? 5.595 -3.033 -25.238 1.00 90.81 234 ALA A C 1
ATOM 1842 O O . ALA A 1 234 ? 6.520 -2.332 -25.646 1.00 90.81 234 ALA A O 1
ATOM 1843 N N . ALA A 1 235 ? 4.889 -3.829 -26.050 1.00 89.94 235 ALA A N 1
ATOM 1844 C CA . ALA A 1 235 ? 5.100 -3.873 -27.495 1.00 89.94 235 ALA A CA 1
ATOM 1845 C C . ALA A 1 235 ? 4.740 -2.531 -28.153 1.00 89.94 235 ALA A C 1
ATOM 1847 O O . ALA A 1 235 ? 5.549 -1.981 -28.893 1.00 89.94 235 ALA A O 1
ATOM 1848 N N . GLU A 1 236 ? 3.589 -1.956 -27.795 1.00 90.81 236 GLU A N 1
ATOM 1849 C CA . GLU A 1 236 ? 3.153 -0.642 -28.287 1.00 90.81 236 GLU A CA 1
ATOM 1850 C C . GLU A 1 236 ? 4.162 0.467 -27.958 1.00 90.81 236 GLU A C 1
ATOM 1852 O O . GLU A 1 236 ? 4.417 1.320 -28.800 1.00 90.81 236 GLU A O 1
ATOM 1857 N N . LEU A 1 237 ? 4.770 0.448 -26.766 1.00 90.06 237 LEU A N 1
ATOM 1858 C CA . LEU A 1 237 ? 5.804 1.411 -26.364 1.00 90.06 237 LEU A CA 1
ATOM 1859 C C . LEU A 1 237 ? 7.166 1.168 -27.025 1.00 90.06 237 LEU A C 1
ATOM 1861 O O . LEU A 1 237 ? 7.958 2.102 -27.140 1.00 90.06 237 LEU A O 1
ATOM 1865 N N . CYS A 1 238 ? 7.468 -0.066 -27.435 1.00 88.00 238 CYS A N 1
ATOM 1866 C CA . CYS A 1 238 ? 8.675 -0.344 -28.215 1.00 88.00 238 CYS A CA 1
ATOM 1867 C C . CYS A 1 238 ? 8.551 0.209 -29.640 1.00 88.00 238 CYS A C 1
ATOM 1869 O O . CYS A 1 238 ? 9.534 0.727 -30.167 1.00 88.00 238 CYS A O 1
ATOM 1871 N N . ASP A 1 239 ? 7.362 0.105 -30.237 1.00 88.69 239 ASP A N 1
ATOM 1872 C CA . ASP A 1 239 ? 7.087 0.607 -31.586 1.00 88.69 239 ASP A CA 1
ATOM 1873 C C . ASP A 1 239 ? 6.865 2.131 -31.592 1.00 88.69 239 ASP A C 1
ATOM 1875 O O . ASP A 1 239 ? 7.331 2.826 -32.495 1.00 88.69 239 ASP A O 1
ATOM 1879 N N . HIS A 1 240 ? 6.202 2.649 -30.554 1.00 89.38 240 HIS A N 1
ATOM 1880 C CA . HIS A 1 240 ? 5.817 4.053 -30.391 1.00 89.38 240 HIS A CA 1
ATOM 1881 C C . HIS A 1 240 ? 6.132 4.549 -28.967 1.00 89.38 240 HIS A C 1
ATOM 1883 O O . HIS A 1 240 ? 5.242 4.602 -28.108 1.00 89.38 240 HIS A O 1
ATOM 1889 N N . PRO A 1 241 ? 7.392 4.926 -28.675 1.00 86.19 241 PRO A N 1
ATOM 1890 C CA . PRO A 1 241 ? 7.815 5.360 -27.339 1.00 86.19 241 PRO A CA 1
ATOM 1891 C C . PRO A 1 241 ? 7.052 6.579 -26.805 1.00 86.19 241 PRO A C 1
ATOM 1893 O O . PRO A 1 241 ? 6.959 6.783 -25.593 1.00 86.19 241 PRO A O 1
ATOM 1896 N N . GLU A 1 242 ? 6.507 7.400 -27.703 1.00 84.62 242 GLU A N 1
ATOM 1897 C CA . GLU A 1 242 ? 5.708 8.586 -27.418 1.00 84.62 242 GLU A CA 1
ATOM 1898 C C . GLU A 1 242 ? 4.312 8.283 -26.851 1.00 84.62 242 GLU A C 1
ATOM 1900 O O . GLU A 1 242 ? 3.720 9.175 -26.231 1.00 84.62 242 GLU A O 1
ATOM 1905 N N . ASN A 1 243 ? 3.815 7.050 -27.008 1.00 83.56 243 ASN A N 1
ATOM 1906 C CA . ASN A 1 243 ? 2.502 6.637 -26.520 1.00 83.56 243 ASN A CA 1
ATOM 1907 C C . ASN A 1 243 ? 2.383 6.787 -25.003 1.00 83.56 243 ASN A C 1
ATOM 1909 O O . ASN A 1 243 ? 3.373 6.706 -24.271 1.00 83.56 243 ASN A O 1
ATOM 1913 N N . TYR A 1 244 ? 1.147 7.001 -24.542 1.00 78.19 244 TYR A N 1
ATOM 1914 C CA . TYR A 1 244 ? 0.835 7.193 -23.122 1.00 78.19 244 TYR A CA 1
ATOM 1915 C C . TYR A 1 244 ? 1.678 8.312 -22.501 1.00 78.19 244 TYR A C 1
ATOM 1917 O O . TYR A 1 244 ? 2.121 8.221 -21.364 1.00 78.19 244 TYR A O 1
ATOM 1925 N N . SER A 1 245 ? 1.966 9.354 -23.285 1.00 68.31 245 SER A N 1
ATOM 1926 C CA . SER A 1 245 ? 2.462 10.614 -22.758 1.00 68.31 245 SER A CA 1
ATOM 1927 C C . SER A 1 245 ? 1.271 11.360 -22.175 1.00 68.31 245 SER A C 1
ATOM 1929 O O . SER A 1 245 ? 0.297 11.628 -22.876 1.00 68.31 245 SER A O 1
ATOM 1931 N N . SER A 1 246 ? 1.327 11.687 -20.887 1.00 56.69 246 SER A N 1
ATOM 1932 C CA . SER A 1 246 ? 0.389 12.628 -20.282 1.00 56.69 246 SER A CA 1
ATOM 1933 C C . SER A 1 246 ? 0.372 13.924 -21.102 1.00 56.69 246 SER A C 1
ATOM 1935 O O . SER A 1 246 ? 1.360 14.660 -21.142 1.00 56.69 246 SER A O 1
ATOM 1937 N N . GLY A 1 247 ? -0.734 14.183 -21.797 1.00 43.41 247 GLY A N 1
ATOM 1938 C CA . GLY A 1 247 ? -1.035 15.509 -22.306 1.00 43.41 247 GLY A CA 1
ATOM 1939 C C . GLY A 1 247 ? -1.379 16.422 -21.129 1.00 43.41 247 GLY A C 1
ATOM 1940 O O . GLY A 1 247 ? -2.375 16.161 -20.462 1.00 43.41 247 GLY A O 1
ATOM 1941 N N . ALA A 1 248 ? -0.575 17.481 -20.971 1.00 29.45 248 ALA A N 1
ATOM 1942 C CA . ALA A 1 248 ? -0.687 18.609 -20.030 1.00 29.45 248 ALA A CA 1
ATOM 1943 C C . ALA A 1 248 ? -0.390 18.324 -18.547 1.00 29.45 248 ALA A C 1
ATOM 1945 O O . ALA A 1 248 ? -1.128 17.555 -17.898 1.00 29.45 248 ALA A O 1
#

Organism: Opisthorchis felineus (NCBI:txid147828)

pLDDT: mean 75.28, std 20.3, range [26.5, 98.31]

Sequence (248 aa):
MMYFGRQGYTDSTRRIVKTTQFIASELRKIPGIFVYGDPQVCVVAFGSDRFDIYRLAQGLSELPNGRGWCLNALQFPPALHLCVTDLHTVEGRAEGFIRDVSTVAAELCDHPENYSSGAVSHPFPFRLMNYATRSCSFLHSSPNELRTFLQPSHRLRKIPGIFVYGDPQVCVVAFGSDRFDIYRLAQGLSELPNGRGWCLNALQFPPALHLCVTDLHTVEGRAEGFIRDVSTVAAELCDHPENYSSGA